Protein AF-A0AA36IC14-F1 (afdb_monomer)

Secondary structure (DSSP, 8-state):
------PPP-------------------TT---HHHHHHHHHHTT---TT--SHHHHHHHHHS-----------------PPPPP-----------------SS-------TTGGGS--GGGTTSHHHHHHHHHT--TTS---HHHHHHHHHHHHHHH-TTSGGGGGGHHHHHHHHHHHHHHHHHHHHHH-

Organism: NCBI:txid2562239

Mean predicted aligned error: 20.58 Å

pLDDT: mean 74.58, std 19.75, range [37.28, 96.62]

Structure (mmCIF, N/CA/C/O backbone):
data_AF-A0AA36IC14-F1
#
_entry.id   AF-A0AA36IC14-F1
#
loop_
_atom_site.group_PDB
_atom_site.id
_atom_site.type_symbol
_atom_site.label_atom_id
_atom_site.label_alt_id
_atom_site.label_comp_id
_atom_site.label_asym_id
_atom_site.label_entity_id
_atom_site.label_seq_id
_atom_site.pdbx_PDB_ins_code
_atom_site.Cartn_x
_atom_site.Cartn_y
_atom_site.Cartn_z
_atom_site.occupancy
_atom_site.B_iso_or_equiv
_atom_site.auth_seq_id
_atom_site.auth_comp_id
_atom_site.auth_asym_id
_atom_site.auth_atom_id
_atom_site.pdbx_PDB_model_num
ATOM 1 N N . GLU A 1 1 ? -2.647 25.866 -66.818 1.00 46.03 1 GLU A N 1
ATOM 2 C CA . GLU A 1 1 ? -1.745 26.148 -67.949 1.00 46.03 1 GLU A CA 1
ATOM 3 C C . GLU A 1 1 ? -0.373 26.502 -67.366 1.00 46.03 1 GLU A C 1
ATOM 5 O O . GLU A 1 1 ? -0.252 27.514 -66.700 1.00 46.03 1 GLU A O 1
ATOM 10 N N . THR A 1 2 ? 0.446 25.488 -67.085 1.00 50.00 2 THR A N 1
ATOM 11 C CA . THR A 1 2 ? 1.612 25.047 -67.884 1.00 50.00 2 THR A CA 1
ATOM 12 C C . THR A 1 2 ? 2.908 25.736 -67.439 1.00 50.00 2 THR A C 1
ATOM 14 O O . THR A 1 2 ? 3.255 26.784 -67.962 1.00 50.00 2 THR A O 1
ATOM 17 N N . ALA A 1 3 ? 3.635 25.114 -66.502 1.00 54.03 3 ALA A N 1
ATOM 18 C CA . ALA A 1 3 ? 5.103 25.159 -66.414 1.00 54.03 3 ALA A CA 1
ATOM 19 C C . ALA A 1 3 ? 5.601 24.151 -65.349 1.00 54.03 3 ALA A C 1
ATOM 21 O O . ALA A 1 3 ? 5.222 24.278 -64.184 1.00 54.03 3 ALA A O 1
ATOM 22 N N . PRO A 1 4 ? 6.427 23.150 -65.708 1.00 66.81 4 PRO A N 1
ATOM 23 C CA . PRO A 1 4 ? 7.057 22.239 -64.752 1.00 66.81 4 PRO A CA 1
ATOM 24 C C . PRO A 1 4 ? 8.451 22.744 -64.332 1.00 66.81 4 PRO A C 1
ATOM 26 O O . PRO A 1 4 ? 9.220 23.169 -65.196 1.00 66.81 4 PRO A O 1
ATOM 29 N N . PRO A 1 5 ? 8.847 22.642 -63.052 1.00 68.25 5 PRO A N 1
ATOM 30 C CA . PRO A 1 5 ? 10.251 22.762 -62.683 1.00 68.25 5 PRO A CA 1
ATOM 31 C C . PRO A 1 5 ? 10.939 21.390 -62.593 1.00 68.25 5 PRO A C 1
ATOM 33 O O . PRO A 1 5 ? 10.642 20.566 -61.734 1.00 68.25 5 PRO A O 1
ATOM 36 N N . SER A 1 6 ? 11.863 21.205 -63.536 1.00 62.62 6 SER A N 1
ATOM 37 C CA . SER A 1 6 ? 13.201 20.610 -63.430 1.00 62.62 6 SER A CA 1
ATOM 38 C C . SER A 1 6 ? 13.479 19.494 -62.418 1.00 62.62 6 SER A C 1
ATOM 40 O O . SER A 1 6 ? 13.522 19.694 -61.207 1.00 62.62 6 SER A O 1
ATOM 42 N N . ALA A 1 7 ? 13.875 18.350 -62.977 1.00 62.75 7 ALA A N 1
ATOM 43 C CA . ALA A 1 7 ? 14.642 17.303 -62.315 1.00 62.75 7 ALA A CA 1
ATOM 44 C C . ALA A 1 7 ? 16.026 17.796 -61.842 1.00 62.75 7 ALA A C 1
ATOM 46 O O . ALA A 1 7 ? 16.677 18.558 -62.561 1.00 62.75 7 ALA A O 1
ATOM 47 N N . PRO A 1 8 ? 16.541 17.281 -60.714 1.00 67.88 8 PRO A N 1
ATOM 48 C CA . PRO A 1 8 ? 17.975 17.186 -60.485 1.00 67.88 8 PRO A CA 1
ATOM 49 C C . PRO A 1 8 ? 18.513 15.771 -60.745 1.00 67.88 8 PRO A C 1
ATOM 51 O O . PRO A 1 8 ? 17.842 14.756 -60.570 1.00 67.88 8 PRO A O 1
ATOM 54 N N . ALA A 1 9 ? 19.752 15.776 -61.227 1.00 57.56 9 ALA A N 1
ATOM 55 C CA . ALA A 1 9 ? 20.489 14.701 -61.859 1.00 57.56 9 ALA A CA 1
ATOM 56 C C . ALA A 1 9 ? 21.036 13.619 -60.903 1.00 57.56 9 ALA A C 1
ATOM 58 O O . ALA A 1 9 ? 21.023 13.741 -59.683 1.00 57.56 9 ALA A O 1
ATOM 59 N N . ALA A 1 10 ? 21.518 12.563 -61.557 1.00 57.12 10 ALA A N 1
ATOM 60 C CA . ALA A 1 10 ? 21.993 11.263 -61.101 1.00 57.12 10 ALA A CA 1
ATOM 61 C C . ALA A 1 10 ? 22.943 11.198 -59.876 1.00 57.12 10 ALA A C 1
ATOM 63 O O . ALA A 1 10 ? 23.691 12.136 -59.599 1.00 57.12 10 ALA A O 1
ATOM 64 N N . PRO A 1 11 ? 22.996 10.023 -59.210 1.00 60.84 11 PRO A N 1
ATOM 65 C CA . PRO A 1 11 ? 23.964 9.703 -58.166 1.00 60.84 11 PRO A CA 1
ATOM 66 C C . PRO A 1 11 ? 25.328 9.322 -58.762 1.00 60.84 11 PRO A C 1
ATOM 68 O O . PRO A 1 11 ? 25.425 8.433 -59.607 1.00 60.84 11 PRO A O 1
ATOM 71 N N . ALA A 1 12 ? 26.397 9.949 -58.274 1.00 54.75 12 ALA A N 1
ATOM 72 C CA . ALA A 1 12 ? 27.770 9.538 -58.543 1.00 54.75 12 ALA A CA 1
ATOM 73 C C . ALA A 1 12 ? 28.359 8.867 -57.293 1.00 54.75 12 ALA A C 1
ATOM 75 O O . ALA A 1 12 ? 28.776 9.534 -56.350 1.00 54.75 12 ALA A O 1
ATOM 76 N N . ALA A 1 13 ? 28.393 7.534 -57.299 1.00 54.16 13 ALA A N 1
ATOM 77 C CA . ALA A 1 13 ? 29.409 6.782 -56.566 1.00 54.16 13 ALA A CA 1
ATOM 78 C C . ALA A 1 13 ? 30.744 6.923 -57.315 1.00 54.16 13 ALA A C 1
ATOM 80 O O . ALA A 1 13 ? 30.740 6.983 -58.549 1.00 54.16 13 ALA A O 1
ATOM 81 N N . PRO A 1 14 ? 31.886 6.946 -56.610 1.00 57.59 14 PRO A N 1
ATOM 82 C CA . PRO A 1 14 ? 32.789 5.812 -56.806 1.00 57.59 14 PRO A CA 1
ATOM 83 C C . PRO A 1 14 ? 33.636 5.401 -55.583 1.00 57.59 14 PRO A C 1
ATOM 85 O O . PRO A 1 14 ? 34.036 6.210 -54.756 1.00 57.59 14 PRO A O 1
ATOM 88 N N . ALA A 1 15 ? 33.989 4.112 -55.617 1.00 44.78 15 ALA A N 1
ATOM 89 C CA . ALA A 1 15 ? 35.265 3.517 -55.207 1.00 44.78 15 ALA A CA 1
ATOM 90 C C . ALA A 1 15 ? 35.607 3.367 -53.706 1.00 44.78 15 ALA A C 1
ATOM 92 O O . ALA A 1 15 ? 36.221 4.222 -53.077 1.00 44.78 15 ALA A O 1
ATOM 93 N N . ALA A 1 16 ? 35.372 2.149 -53.203 1.00 53.34 16 ALA A N 1
ATOM 94 C CA . ALA A 1 16 ? 36.346 1.437 -52.362 1.00 53.34 16 ALA A CA 1
ATOM 95 C C . ALA A 1 16 ? 37.636 1.182 -53.184 1.00 53.34 16 ALA A C 1
ATOM 97 O O . ALA A 1 16 ? 37.511 1.039 -54.406 1.00 53.34 16 ALA A O 1
ATOM 98 N N . PRO A 1 17 ? 38.853 1.102 -52.594 1.00 58.19 17 PRO A N 1
ATOM 99 C CA . PRO A 1 17 ? 39.269 -0.125 -51.886 1.00 58.19 17 PRO A CA 1
ATOM 100 C C . PRO A 1 17 ? 40.338 0.056 -50.774 1.00 58.19 17 PRO A C 1
ATOM 102 O O . PRO A 1 17 ? 41.224 0.892 -50.894 1.00 58.19 17 PRO A O 1
ATOM 105 N N . ALA A 1 18 ? 40.324 -0.799 -49.741 1.00 42.38 18 ALA A N 1
ATOM 106 C CA . ALA A 1 18 ? 41.530 -1.378 -49.112 1.00 42.38 18 ALA A CA 1
ATOM 107 C C . ALA A 1 18 ? 41.154 -2.280 -47.918 1.00 42.38 18 ALA A C 1
ATOM 109 O O . ALA A 1 18 ? 40.758 -1.812 -46.853 1.00 42.38 18 ALA A O 1
ATOM 110 N N . ALA A 1 19 ? 41.312 -3.588 -48.102 1.00 47.62 19 ALA A N 1
ATOM 111 C CA . ALA A 1 19 ? 41.577 -4.546 -47.025 1.00 47.62 19 ALA A CA 1
ATOM 112 C C . ALA A 1 19 ? 43.100 -4.544 -46.717 1.00 47.62 19 ALA A C 1
ATOM 114 O O . ALA A 1 19 ? 43.847 -3.860 -47.416 1.00 47.62 19 ALA A O 1
ATOM 115 N N . PRO A 1 20 ? 43.639 -5.438 -45.870 1.00 58.94 20 PRO A N 1
ATOM 116 C CA . PRO A 1 20 ? 43.321 -5.759 -44.480 1.00 58.94 20 PRO A CA 1
ATOM 117 C C . PRO A 1 20 ? 44.581 -5.588 -43.595 1.00 58.94 20 PRO A C 1
ATOM 119 O O . PRO A 1 20 ? 45.624 -6.172 -43.884 1.00 58.94 20 PRO A O 1
ATOM 122 N N . SER A 1 21 ? 44.489 -4.867 -42.475 1.00 43.78 21 SER A N 1
ATOM 123 C CA . SER A 1 21 ? 45.581 -4.822 -41.488 1.00 43.78 21 SER A CA 1
ATOM 124 C C . SER A 1 21 ? 45.198 -5.582 -40.224 1.00 43.78 21 SER A C 1
ATOM 126 O O . SER A 1 21 ? 44.174 -5.320 -39.597 1.00 43.78 21 SER A O 1
ATOM 128 N N . ALA A 1 22 ? 46.046 -6.555 -39.907 1.00 44.25 22 ALA A N 1
ATOM 129 C CA . ALA A 1 22 ? 45.978 -7.483 -38.793 1.00 44.25 22 ALA A CA 1
ATOM 130 C C . ALA A 1 22 ? 45.802 -6.808 -37.412 1.00 44.25 22 ALA A C 1
ATOM 132 O O . ALA A 1 22 ? 46.211 -5.659 -37.218 1.00 44.25 22 ALA A O 1
ATOM 133 N N . PRO A 1 23 ? 45.234 -7.534 -36.429 1.00 48.88 23 PRO A N 1
ATOM 134 C CA . PRO A 1 23 ? 44.993 -7.028 -35.085 1.00 48.88 23 PRO A CA 1
ATOM 135 C C . PRO A 1 23 ? 46.308 -6.904 -34.308 1.00 48.88 23 PRO A C 1
ATOM 137 O O . PRO A 1 23 ? 46.827 -7.868 -33.752 1.00 48.88 23 PRO A O 1
ATOM 140 N N . GLY A 1 24 ? 46.840 -5.686 -34.250 1.00 43.22 24 GLY A N 1
ATOM 141 C CA . GLY A 1 24 ? 47.834 -5.305 -33.255 1.00 43.22 24 GLY A CA 1
ATOM 142 C C . GLY A 1 24 ? 47.181 -5.261 -31.876 1.00 43.22 24 GLY A C 1
ATOM 143 O O . GLY A 1 24 ? 46.466 -4.315 -31.547 1.00 43.22 24 GLY A O 1
ATOM 144 N N . THR A 1 25 ? 47.410 -6.302 -31.079 1.00 53.50 25 THR A N 1
ATOM 145 C CA . THR A 1 25 ? 47.064 -6.381 -29.659 1.00 53.50 25 THR A CA 1
ATOM 146 C C . THR A 1 25 ? 47.888 -5.359 -28.878 1.00 53.50 25 THR A C 1
ATOM 148 O O . THR A 1 25 ? 48.984 -5.645 -28.406 1.00 53.50 25 THR A O 1
ATOM 151 N N . ALA A 1 26 ? 47.359 -4.146 -28.753 1.00 44.56 26 ALA A N 1
ATOM 152 C CA . ALA A 1 26 ? 47.782 -3.189 -27.741 1.00 44.56 26 ALA A CA 1
ATOM 153 C C . ALA A 1 26 ? 46.776 -3.250 -26.577 1.00 44.56 26 ALA A C 1
ATOM 155 O O . ALA A 1 26 ? 45.571 -3.136 -26.830 1.00 44.56 26 ALA A O 1
ATOM 156 N N . PRO A 1 27 ? 47.217 -3.430 -25.318 1.00 50.62 27 PRO A N 1
ATOM 157 C CA . PRO A 1 27 ? 46.329 -3.421 -24.164 1.00 50.62 27 PRO A CA 1
ATOM 158 C C . PRO A 1 27 ? 45.793 -1.999 -23.969 1.00 50.62 27 PRO A C 1
ATOM 160 O O . PRO A 1 27 ? 46.466 -1.121 -23.428 1.00 50.62 27 PRO A O 1
ATOM 163 N N . LYS A 1 28 ? 44.578 -1.750 -24.464 1.00 50.41 28 LYS A N 1
ATOM 164 C CA . LYS A 1 28 ? 43.840 -0.519 -24.187 1.00 50.41 28 LYS A CA 1
ATOM 165 C C . LYS A 1 28 ? 43.411 -0.551 -22.728 1.00 50.41 28 LYS A C 1
ATOM 167 O O . LYS A 1 28 ? 42.457 -1.228 -22.363 1.00 50.41 28 LYS A O 1
ATOM 172 N N . ALA A 1 29 ? 44.140 0.189 -21.905 1.00 52.44 29 ALA A N 1
ATOM 173 C CA . ALA A 1 29 ? 43.735 0.507 -20.552 1.00 52.44 29 ALA A CA 1
ATOM 174 C C . ALA A 1 29 ? 42.331 1.144 -20.559 1.00 52.44 29 ALA A C 1
ATOM 176 O O . ALA A 1 29 ? 42.125 2.198 -21.159 1.00 52.44 29 ALA A O 1
ATOM 177 N N . GLY A 1 30 ? 41.384 0.514 -19.860 1.00 61.66 30 GLY A N 1
ATOM 178 C CA . GLY A 1 30 ? 40.264 1.227 -19.241 1.00 61.66 30 GLY A CA 1
ATOM 179 C C . GLY A 1 30 ? 38.879 1.113 -19.881 1.00 61.66 30 GLY A C 1
ATOM 180 O O . GLY A 1 30 ? 37.981 1.851 -19.468 1.00 61.66 30 GLY A O 1
ATOM 181 N N . THR A 1 31 ? 38.640 0.200 -20.826 1.00 64.56 31 THR A N 1
ATOM 182 C CA . THR A 1 31 ? 37.274 -0.084 -21.315 1.00 64.56 31 THR A CA 1
ATOM 183 C C . THR A 1 31 ? 36.811 -1.492 -20.979 1.00 64.56 31 THR A C 1
ATOM 185 O O . THR A 1 31 ? 36.198 -2.143 -21.820 1.00 64.56 31 THR A O 1
ATOM 188 N N . ASP A 1 32 ? 37.068 -1.954 -19.755 1.00 72.56 32 ASP A N 1
ATOM 189 C CA . ASP A 1 32 ? 36.418 -3.171 -19.271 1.00 72.56 32 ASP A CA 1
ATOM 190 C C . ASP A 1 32 ? 34.910 -2.930 -19.331 1.00 72.56 32 ASP A C 1
ATOM 192 O O . ASP A 1 32 ? 34.379 -1.969 -18.745 1.00 72.56 32 ASP A O 1
ATOM 196 N N . THR A 1 33 ? 34.241 -3.739 -20.144 1.00 86.94 3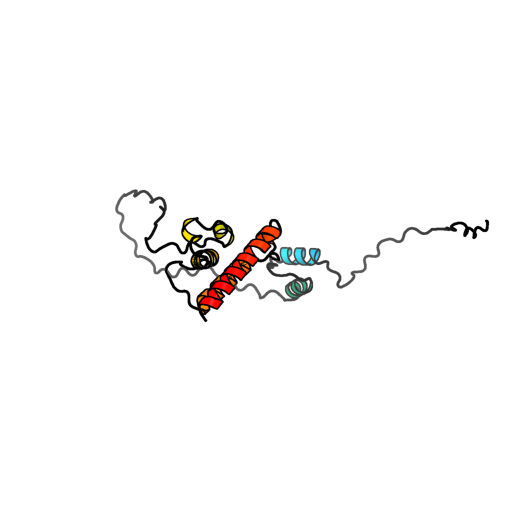3 THR A N 1
ATOM 197 C CA . THR A 1 33 ? 32.791 -3.658 -20.298 1.00 86.94 33 THR A CA 1
ATOM 198 C C . THR A 1 33 ? 32.136 -4.070 -18.981 1.00 86.94 33 THR A C 1
ATOM 200 O O . THR A 1 33 ? 32.683 -4.876 -18.232 1.00 86.94 33 THR A O 1
ATOM 203 N N . THR A 1 34 ? 30.941 -3.561 -18.676 1.00 87.75 34 THR A N 1
ATOM 204 C CA . THR A 1 34 ? 30.216 -3.918 -17.439 1.00 87.75 34 THR A CA 1
ATOM 205 C C . THR A 1 34 ? 30.078 -5.436 -17.265 1.00 87.75 34 THR A C 1
ATOM 207 O O . THR A 1 34 ? 30.152 -5.953 -16.154 1.00 87.75 34 THR A O 1
ATOM 210 N N . ARG A 1 35 ? 29.949 -6.169 -18.380 1.00 88.94 35 ARG A N 1
ATOM 211 C CA . ARG A 1 35 ? 29.910 -7.635 -18.405 1.00 88.94 35 ARG A CA 1
ATOM 212 C C . ARG A 1 35 ? 31.218 -8.266 -17.917 1.00 88.94 35 ARG A C 1
ATOM 214 O O . ARG A 1 35 ? 31.174 -9.212 -17.140 1.00 88.94 35 ARG A O 1
ATOM 221 N N . GLU A 1 36 ? 32.350 -7.742 -18.364 1.00 90.00 36 GLU A N 1
ATOM 222 C CA . GLU A 1 36 ? 33.686 -8.222 -18.001 1.00 90.00 36 GLU A CA 1
ATOM 223 C C . GLU A 1 36 ? 33.997 -7.943 -16.525 1.00 90.00 36 GLU A C 1
ATOM 225 O O . GLU A 1 36 ? 34.518 -8.806 -15.822 1.00 90.00 36 GLU A O 1
ATOM 230 N N . LEU A 1 37 ? 33.552 -6.790 -16.017 1.00 91.88 37 LEU A N 1
ATOM 231 C CA . LEU A 1 37 ? 33.658 -6.438 -14.600 1.00 91.88 37 LEU A CA 1
ATOM 232 C C . LEU A 1 37 ? 32.818 -7.354 -13.697 1.00 91.88 37 LEU A C 1
ATOM 234 O O . LEU A 1 37 ? 33.304 -7.804 -12.663 1.00 91.88 37 LEU A O 1
ATOM 238 N N . LEU A 1 38 ? 31.585 -7.686 -14.096 1.00 90.94 38 LEU A N 1
ATOM 239 C CA . LEU A 1 38 ? 30.747 -8.650 -13.368 1.00 90.94 38 LEU A CA 1
ATOM 240 C C . LEU A 1 38 ? 31.361 -10.055 -13.354 1.00 90.94 38 LEU A C 1
ATOM 242 O O . LEU A 1 38 ? 31.292 -10.759 -12.344 1.00 90.94 38 LEU A O 1
ATOM 246 N N . GLU A 1 39 ? 31.954 -10.474 -14.472 1.00 90.94 39 GLU A N 1
ATOM 247 C CA . GLU A 1 39 ? 32.614 -11.774 -14.585 1.00 90.94 39 GLU A CA 1
ATOM 248 C C . GLU A 1 39 ? 33.862 -11.854 -13.695 1.00 90.94 39 GLU A C 1
ATOM 250 O O . GLU A 1 39 ? 34.083 -12.866 -13.025 1.00 90.94 39 GLU A O 1
ATOM 255 N N . GLU A 1 40 ? 34.615 -10.760 -13.592 1.00 89.81 40 GLU A N 1
ATOM 256 C CA . GLU A 1 40 ? 35.756 -10.648 -12.686 1.00 89.81 40 GLU A CA 1
ATOM 257 C C . GLU A 1 40 ? 35.329 -10.582 -11.204 1.00 89.81 40 GLU A C 1
ATOM 259 O O . GLU A 1 40 ? 35.925 -11.273 -10.376 1.00 89.81 40 GLU A O 1
ATOM 264 N N . CYS A 1 41 ? 34.249 -9.866 -10.851 1.00 90.69 41 CYS A N 1
ATOM 265 C CA . CYS A 1 41 ? 33.658 -9.915 -9.502 1.00 90.69 41 CYS A CA 1
ATOM 266 C C . CYS A 1 41 ? 33.275 -11.346 -9.107 1.00 90.69 41 CYS A C 1
ATOM 268 O O . CYS A 1 41 ? 33.627 -11.813 -8.022 1.00 90.69 41 CYS A O 1
ATOM 270 N N . ARG A 1 42 ? 32.604 -12.074 -10.011 1.00 89.56 42 ARG A N 1
ATOM 271 C CA . ARG A 1 42 ? 32.207 -13.471 -9.785 1.00 89.56 42 ARG A CA 1
ATOM 272 C C . ARG A 1 42 ? 33.422 -14.378 -9.607 1.00 89.56 42 ARG A C 1
ATOM 274 O O . ARG A 1 42 ? 33.412 -15.234 -8.726 1.00 89.56 42 ARG A O 1
ATOM 281 N N . ARG A 1 43 ? 34.476 -14.178 -10.403 1.00 87.12 43 ARG A N 1
ATOM 282 C CA . ARG A 1 43 ? 35.743 -14.917 -10.282 1.00 87.12 43 ARG A CA 1
ATOM 283 C C . ARG A 1 43 ? 36.414 -14.689 -8.924 1.00 87.12 43 ARG A C 1
ATOM 285 O O . ARG A 1 43 ? 37.052 -15.601 -8.407 1.00 87.12 43 ARG A O 1
ATOM 292 N N . ARG A 1 44 ? 36.235 -13.504 -8.333 1.00 85.69 44 ARG A N 1
ATOM 293 C CA . ARG A 1 44 ? 36.756 -13.129 -7.007 1.00 85.69 44 ARG A CA 1
ATOM 294 C C . ARG A 1 44 ? 35.808 -13.446 -5.846 1.00 85.69 44 ARG A C 1
ATOM 296 O O . ARG A 1 44 ? 36.173 -13.212 -4.699 1.00 85.69 44 ARG A O 1
ATOM 303 N N . GLY A 1 45 ? 34.616 -13.979 -6.122 1.00 88.06 45 GLY A N 1
ATOM 304 C CA . GLY A 1 45 ? 33.602 -14.259 -5.101 1.00 88.06 45 GLY A CA 1
ATOM 305 C C . GLY A 1 45 ? 33.024 -13.000 -4.446 1.00 88.06 45 GLY A C 1
ATOM 306 O O . GLY A 1 45 ? 32.532 -13.074 -3.324 1.00 88.06 45 GLY A O 1
ATOM 307 N N . LEU A 1 46 ? 33.111 -11.852 -5.122 1.00 87.38 46 LEU A N 1
ATOM 308 C CA . LEU A 1 46 ? 32.524 -10.603 -4.653 1.00 87.38 46 LEU A CA 1
ATOM 309 C C . LEU A 1 46 ? 31.024 -10.610 -4.945 1.00 87.38 46 LEU A C 1
ATOM 311 O O . LEU A 1 46 ? 30.596 -10.954 -6.050 1.00 87.38 46 LEU A O 1
ATOM 315 N N . ASP A 1 47 ? 30.233 -10.226 -3.947 1.00 88.44 47 ASP A N 1
ATOM 316 C CA . ASP A 1 47 ? 28.799 -10.057 -4.121 1.00 88.44 47 ASP A CA 1
ATOM 317 C C . ASP A 1 47 ? 28.533 -8.759 -4.891 1.00 88.44 47 ASP A C 1
ATOM 319 O O . ASP A 1 47 ? 28.938 -7.676 -4.475 1.00 88.44 47 ASP A O 1
ATOM 323 N N . THR A 1 48 ? 27.866 -8.878 -6.036 1.00 90.50 48 THR A N 1
ATOM 324 C CA . THR A 1 48 ? 27.470 -7.739 -6.873 1.00 90.50 48 THR A CA 1
ATOM 325 C C . THR A 1 48 ? 26.023 -7.316 -6.607 1.00 90.50 48 THR A C 1
ATOM 327 O O . THR A 1 48 ? 25.454 -6.546 -7.382 1.00 90.50 48 THR A O 1
ATOM 330 N N . THR A 1 49 ? 25.385 -7.845 -5.554 1.00 89.56 49 THR A N 1
ATOM 331 C CA . THR A 1 49 ? 24.014 -7.491 -5.165 1.00 89.56 49 THR A CA 1
ATOM 332 C C . THR A 1 49 ? 23.954 -6.014 -4.774 1.00 89.56 49 THR A C 1
ATOM 334 O O . THR A 1 49 ? 24.495 -5.604 -3.753 1.00 89.56 49 THR A O 1
ATOM 337 N N . GLY A 1 50 ? 23.290 -5.205 -5.606 1.00 87.00 50 GLY A N 1
ATOM 338 C CA . GLY A 1 50 ? 23.156 -3.755 -5.412 1.00 87.00 50 GLY A CA 1
ATOM 339 C C . GLY A 1 50 ? 24.165 -2.896 -6.181 1.00 87.00 50 GLY A C 1
ATOM 340 O O . GLY A 1 50 ? 24.107 -1.678 -6.068 1.00 87.00 50 GLY A O 1
ATOM 341 N N . CYS A 1 51 ? 25.055 -3.489 -6.983 1.00 87.19 51 CYS A N 1
ATOM 342 C CA . CYS A 1 51 ? 25.886 -2.733 -7.924 1.00 87.19 51 CYS A CA 1
ATOM 343 C C . CYS A 1 51 ? 25.068 -2.424 -9.178 1.00 87.19 51 CYS A C 1
ATOM 345 O O . CYS A 1 51 ? 24.751 -3.332 -9.953 1.00 87.19 51 CYS A O 1
ATOM 347 N N . HIS A 1 52 ? 24.706 -1.160 -9.368 1.00 85.69 52 HIS A N 1
ATOM 348 C CA . HIS A 1 52 ? 23.891 -0.732 -10.509 1.00 85.69 52 HIS A CA 1
ATOM 349 C C . HIS A 1 52 ? 24.728 -0.094 -11.617 1.00 85.69 52 HIS A C 1
ATOM 351 O O . HIS A 1 52 ? 24.328 -0.138 -12.782 1.00 85.69 52 HIS A O 1
ATOM 357 N N . ASP A 1 53 ? 25.923 0.388 -11.274 1.00 90.38 53 ASP A N 1
ATOM 358 C CA . ASP A 1 53 ? 26.773 1.149 -12.174 1.00 90.38 53 ASP A CA 1
ATOM 359 C C . ASP A 1 53 ? 28.145 0.501 -12.386 1.00 90.38 53 ASP A C 1
ATOM 361 O O . ASP A 1 53 ? 28.677 -0.253 -11.566 1.00 90.38 53 ASP A O 1
ATOM 365 N N . ARG A 1 54 ? 28.753 0.821 -13.532 1.00 89.88 54 ARG A N 1
ATOM 366 C CA . ARG A 1 54 ? 30.101 0.359 -13.901 1.00 89.88 54 ARG A CA 1
ATOM 367 C C . ARG A 1 54 ? 31.148 0.789 -12.869 1.00 89.88 54 ARG A C 1
ATOM 369 O O . ARG A 1 54 ? 32.120 0.075 -12.640 1.00 89.88 54 ARG A O 1
ATOM 376 N N . GLU A 1 55 ? 30.957 1.959 -12.275 1.00 87.62 55 GLU A N 1
ATOM 377 C CA . GLU A 1 55 ? 31.868 2.544 -11.293 1.00 87.62 55 GLU A CA 1
ATOM 378 C C . GLU A 1 55 ? 31.842 1.787 -9.962 1.00 87.62 55 GLU A C 1
ATOM 380 O O . GLU A 1 55 ? 32.911 1.563 -9.401 1.00 87.62 55 GLU A O 1
ATOM 385 N N . ASP A 1 56 ? 30.680 1.293 -9.515 1.00 88.12 56 ASP A N 1
ATOM 386 C CA . ASP A 1 56 ? 30.580 0.438 -8.322 1.00 88.12 56 ASP A CA 1
ATOM 387 C C . ASP A 1 56 ? 31.372 -0.856 -8.502 1.00 88.12 56 ASP A C 1
ATOM 389 O O . ASP A 1 56 ? 32.160 -1.239 -7.638 1.00 88.12 56 ASP A O 1
ATOM 393 N N . LEU A 1 57 ? 31.233 -1.493 -9.669 1.00 90.12 57 LEU A N 1
ATOM 394 C CA . LEU A 1 57 ? 31.985 -2.704 -9.999 1.00 90.12 57 LEU A CA 1
ATOM 395 C C . LEU A 1 57 ? 33.493 -2.433 -10.045 1.00 90.12 57 LEU A C 1
ATOM 397 O O . LEU A 1 57 ? 34.285 -3.222 -9.537 1.00 90.12 57 LEU A O 1
ATOM 401 N N . LEU A 1 58 ? 33.903 -1.296 -10.615 1.00 89.94 58 LEU A N 1
ATOM 402 C CA . LEU A 1 58 ? 35.308 -0.888 -10.624 1.00 89.94 58 LEU A CA 1
ATOM 403 C C . LEU A 1 58 ? 35.832 -0.590 -9.216 1.00 89.94 58 LEU A C 1
ATOM 405 O O . LEU A 1 58 ? 36.983 -0.912 -8.937 1.00 89.94 58 LEU A O 1
ATOM 409 N N . ASN A 1 59 ? 35.026 0.002 -8.336 1.00 87.75 59 ASN A N 1
ATOM 410 C CA . ASN A 1 59 ? 35.413 0.267 -6.950 1.00 87.75 59 ASN A CA 1
ATOM 411 C C . ASN A 1 59 ? 35.588 -1.041 -6.167 1.00 87.75 59 ASN A C 1
ATOM 413 O O . ASN A 1 59 ? 36.621 -1.221 -5.530 1.00 87.75 59 ASN A O 1
ATOM 417 N N . LEU A 1 60 ? 34.678 -2.005 -6.331 1.00 85.81 60 LEU A N 1
ATOM 418 C CA . LEU A 1 60 ? 34.803 -3.359 -5.774 1.00 85.81 60 LEU A CA 1
ATOM 419 C C . LEU A 1 60 ? 36.053 -4.107 -6.256 1.00 85.81 60 LEU A C 1
ATOM 421 O O . LEU A 1 60 ? 36.653 -4.863 -5.495 1.00 85.81 60 LEU A O 1
ATOM 425 N N . LEU A 1 61 ? 36.457 -3.906 -7.514 1.00 86.25 61 LEU A N 1
ATOM 426 C CA . LEU A 1 61 ? 37.681 -4.500 -8.063 1.00 86.25 61 LEU A CA 1
ATOM 427 C C . LEU A 1 61 ? 38.962 -3.791 -7.599 1.00 86.25 61 LEU A C 1
ATOM 429 O O . LEU A 1 61 ? 40.019 -4.429 -7.557 1.00 86.25 61 LEU A O 1
ATOM 433 N N . LYS A 1 62 ? 38.885 -2.482 -7.322 1.00 85.19 62 LYS A N 1
ATOM 434 C CA . LYS A 1 62 ? 40.013 -1.644 -6.884 1.00 85.19 62 LYS A CA 1
ATOM 435 C C . LYS A 1 62 ? 40.281 -1.763 -5.393 1.00 85.19 62 LYS A C 1
ATOM 437 O O . LYS A 1 62 ? 41.443 -1.645 -5.003 1.00 85.19 62 LYS A O 1
ATOM 442 N N . ASP A 1 63 ? 39.250 -1.991 -4.583 1.00 73.44 63 ASP A N 1
ATOM 443 C CA . ASP A 1 63 ? 39.436 -2.207 -3.157 1.00 73.44 63 ASP A CA 1
ATOM 444 C C . ASP A 1 63 ? 40.171 -3.537 -2.930 1.00 73.44 63 ASP A C 1
ATOM 446 O O . ASP A 1 63 ? 39.675 -4.609 -3.299 1.00 73.44 63 ASP A O 1
ATOM 450 N N . PRO A 1 64 ? 41.383 -3.513 -2.344 1.00 58.88 64 PRO A N 1
ATOM 451 C CA . PRO A 1 64 ? 42.057 -4.739 -1.970 1.00 58.88 64 PRO A CA 1
ATOM 452 C C . PRO A 1 64 ? 41.195 -5.405 -0.900 1.00 58.88 64 PRO A C 1
ATOM 454 O O . PRO A 1 64 ? 40.950 -4.797 0.141 1.00 58.88 64 PRO A O 1
ATOM 457 N N . MET A 1 65 ? 40.73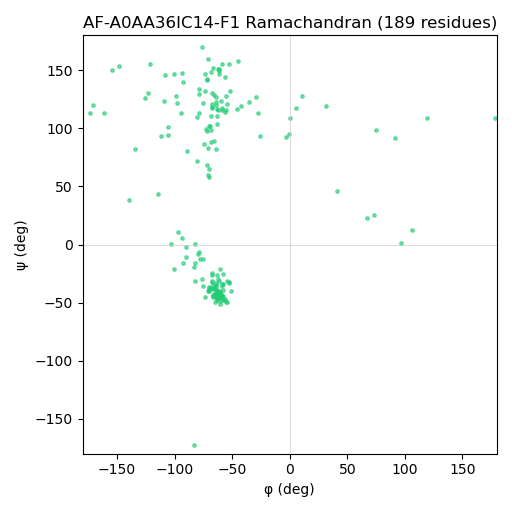0 -6.632 -1.178 1.00 50.62 65 MET A N 1
ATOM 458 C CA . MET A 1 65 ? 39.954 -7.466 -0.252 1.00 50.62 65 MET A CA 1
ATOM 459 C C . MET A 1 65 ? 40.327 -7.154 1.204 1.00 50.62 65 MET A C 1
ATOM 461 O O . MET A 1 65 ? 41.517 -7.262 1.540 1.00 50.62 65 MET A O 1
ATOM 465 N N . PRO A 1 66 ? 39.370 -6.847 2.099 1.00 52.09 66 PRO A N 1
ATOM 466 C CA . PRO A 1 66 ? 39.658 -6.971 3.514 1.00 52.09 66 PRO A CA 1
ATOM 467 C C . PRO A 1 66 ? 40.115 -8.414 3.717 1.00 52.09 66 PRO A C 1
ATOM 469 O O . PRO A 1 66 ? 39.373 -9.357 3.433 1.00 52.09 66 PRO A O 1
ATOM 472 N N . LYS A 1 67 ? 41.392 -8.574 4.091 1.00 48.06 67 LYS A N 1
A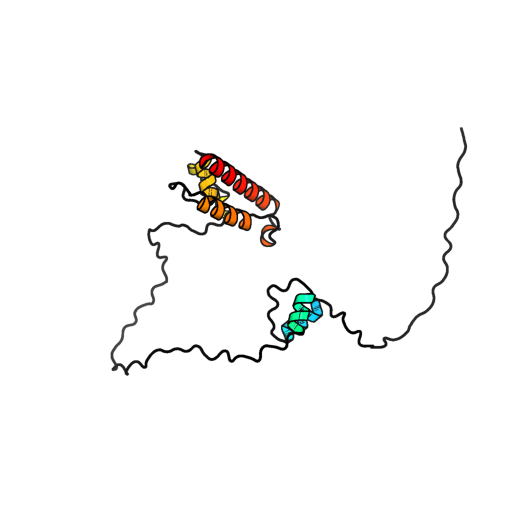TOM 473 C CA . LYS A 1 67 ? 42.010 -9.868 4.386 1.00 48.06 67 LYS A CA 1
ATOM 474 C C . LYS A 1 67 ? 41.005 -10.664 5.189 1.00 48.06 67 LYS A C 1
ATOM 476 O O . LYS A 1 67 ? 40.610 -10.190 6.250 1.00 48.06 67 LYS A O 1
ATOM 481 N N . VAL A 1 68 ? 40.609 -11.806 4.629 1.00 51.44 68 VAL A N 1
ATOM 482 C CA . VAL A 1 68 ? 39.743 -12.830 5.207 1.00 51.44 68 VAL A CA 1
ATOM 483 C C . VAL A 1 68 ? 39.836 -12.771 6.728 1.00 51.44 68 VAL A C 1
ATOM 485 O O . VAL A 1 68 ? 40.751 -13.335 7.328 1.00 51.44 68 VAL A O 1
ATOM 488 N N . GLN A 1 69 ? 38.919 -12.031 7.354 1.00 45.28 69 GLN A N 1
ATOM 489 C CA . GLN A 1 69 ? 38.629 -12.258 8.751 1.00 45.28 69 GLN A CA 1
ATOM 490 C C . GLN A 1 69 ? 37.878 -13.572 8.734 1.00 45.28 69 GLN A C 1
ATOM 492 O O . GLN A 1 69 ? 36.724 -13.645 8.320 1.00 45.28 69 GLN A O 1
ATOM 497 N N . ASP A 1 70 ? 38.655 -14.615 9.015 1.00 50.44 70 ASP A N 1
ATOM 498 C CA . ASP A 1 70 ? 38.266 -15.826 9.711 1.00 50.44 70 ASP A CA 1
ATOM 499 C C . ASP A 1 70 ? 36.811 -15.738 10.188 1.00 50.44 70 ASP A C 1
ATOM 501 O O . ASP A 1 70 ? 36.517 -15.220 11.265 1.00 50.44 70 ASP A O 1
ATOM 505 N N . TRP A 1 71 ? 35.879 -16.231 9.367 1.00 49.94 71 TRP A N 1
ATOM 506 C CA . TRP A 1 71 ? 34.554 -16.616 9.842 1.00 49.94 71 TRP A CA 1
ATOM 507 C C . TRP A 1 71 ? 34.730 -17.893 10.656 1.00 49.94 71 TRP A C 1
ATOM 509 O O . TRP A 1 71 ? 34.328 -18.994 10.269 1.00 49.94 71 TRP A O 1
ATOM 519 N N . GLY A 1 72 ? 35.395 -17.711 11.796 1.00 44.06 72 GLY A N 1
ATOM 520 C CA . GLY A 1 72 ? 35.463 -18.643 12.886 1.00 44.06 72 GLY A CA 1
ATOM 521 C C . GLY A 1 72 ? 34.059 -19.154 13.156 1.00 44.06 72 GLY A C 1
ATOM 522 O O . GLY A 1 72 ? 33.138 -18.402 13.464 1.00 44.06 72 GLY A O 1
ATOM 523 N N . LYS A 1 73 ? 33.928 -20.460 12.942 1.00 47.06 73 LYS A N 1
ATOM 524 C CA . LYS A 1 73 ? 33.079 -21.424 13.641 1.00 47.06 73 LYS A CA 1
ATOM 525 C C . LYS A 1 73 ? 32.049 -20.789 14.5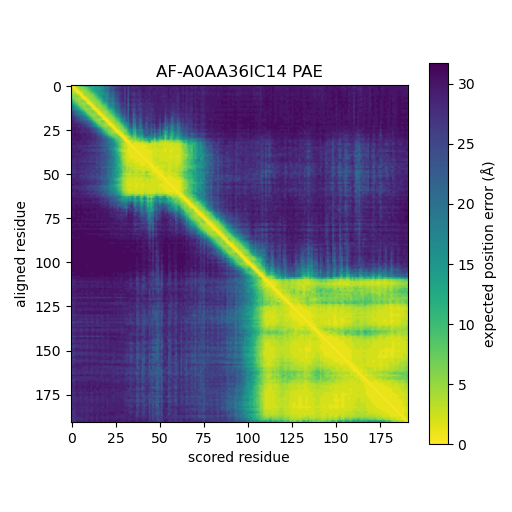95 1.00 47.06 73 LYS A C 1
ATOM 527 O O . LYS A 1 73 ? 32.453 -20.092 15.526 1.00 47.06 73 LYS A O 1
ATOM 532 N N . PRO A 1 74 ? 30.752 -21.131 14.487 1.00 45.81 74 PRO A N 1
ATOM 533 C CA . PRO A 1 74 ? 29.766 -20.700 15.472 1.00 45.81 74 PRO A CA 1
ATOM 534 C C . PRO A 1 74 ? 30.219 -21.137 16.874 1.00 45.81 74 PRO A C 1
ATOM 536 O O . PRO A 1 74 ? 30.333 -22.334 17.154 1.00 45.81 74 PRO A O 1
ATOM 539 N N . GLN A 1 75 ? 30.508 -20.173 17.753 1.00 44.25 75 GLN A N 1
ATOM 540 C CA . GLN A 1 75 ? 30.772 -20.434 19.165 1.00 44.25 75 GLN A CA 1
ATOM 541 C C . GLN A 1 75 ? 29.477 -20.906 19.829 1.00 44.25 75 GLN A C 1
ATOM 543 O O . GLN A 1 75 ? 28.690 -20.139 20.372 1.00 44.25 75 GLN A O 1
ATOM 548 N N . SER A 1 76 ? 29.274 -22.218 19.780 1.00 48.56 76 SER A N 1
ATOM 549 C CA . SER A 1 76 ? 28.393 -22.956 20.671 1.00 48.56 76 SER A CA 1
ATOM 550 C C . SER A 1 76 ? 29.030 -23.003 22.062 1.00 48.56 76 SER A C 1
ATOM 552 O O . SER A 1 76 ? 29.666 -23.988 22.434 1.00 48.56 76 SER A O 1
ATOM 554 N N . THR A 1 77 ? 28.848 -21.955 22.861 1.00 50.38 77 THR A N 1
ATOM 555 C CA . THR A 1 77 ? 29.067 -22.001 24.314 1.00 50.38 77 THR A CA 1
ATOM 556 C C . THR A 1 77 ? 27.850 -22.627 24.991 1.00 50.38 77 THR A C 1
ATOM 558 O O . THR A 1 77 ? 27.061 -21.980 25.674 1.00 50.38 77 THR A O 1
ATOM 561 N N . ARG A 1 78 ? 27.693 -23.942 24.806 1.00 46.81 78 ARG A N 1
ATOM 562 C CA . ARG A 1 78 ? 26.859 -24.765 25.686 1.00 46.81 78 ARG A CA 1
ATOM 563 C C . ARG A 1 78 ? 27.794 -25.443 26.695 1.00 46.81 78 ARG A C 1
ATOM 565 O O . ARG A 1 78 ? 28.714 -26.134 26.257 1.00 46.81 78 ARG A O 1
ATOM 572 N N . PRO A 1 79 ? 27.613 -25.251 28.013 1.00 58.69 79 PRO A N 1
ATOM 573 C CA . PRO A 1 79 ? 28.444 -25.919 29.009 1.00 58.69 79 PRO A CA 1
ATOM 574 C C . PRO A 1 79 ? 28.286 -27.448 28.909 1.00 58.69 79 PRO A C 1
ATOM 576 O O . PRO A 1 79 ? 27.213 -27.930 28.521 1.00 58.69 79 PRO A O 1
ATOM 579 N N . PRO A 1 80 ? 29.335 -28.223 29.242 1.00 54.41 80 PRO A N 1
ATOM 580 C CA . PRO A 1 80 ? 29.306 -29.675 29.146 1.00 54.41 80 PRO A CA 1
ATOM 581 C C . PRO A 1 80 ? 28.241 -30.241 30.087 1.00 54.41 80 PRO A C 1
ATOM 583 O O . PRO A 1 80 ? 28.313 -30.113 31.309 1.00 54.41 80 PRO A O 1
ATOM 586 N N . ARG A 1 81 ? 27.225 -30.867 29.490 1.00 56.47 81 ARG A N 1
ATOM 587 C CA . ARG A 1 81 ? 26.206 -31.632 30.205 1.00 56.47 81 ARG A CA 1
ATOM 588 C C . ARG A 1 81 ? 26.880 -32.878 30.804 1.00 56.47 81 ARG A C 1
ATOM 590 O O . ARG A 1 81 ? 27.571 -33.576 30.060 1.00 56.47 81 ARG A O 1
ATOM 597 N N . PRO A 1 82 ? 26.692 -33.182 32.099 1.00 66.81 82 PRO A N 1
ATOM 598 C CA . PRO A 1 82 ? 27.221 -34.406 32.691 1.00 66.81 82 PRO A CA 1
ATOM 599 C C . PRO A 1 82 ? 26.617 -35.647 32.005 1.00 66.81 82 PRO A C 1
ATOM 601 O O . PRO A 1 82 ? 25.485 -35.582 31.507 1.00 66.81 82 PRO A O 1
ATOM 604 N N . PRO A 1 83 ? 27.350 -36.774 31.957 1.00 59.06 83 PRO A N 1
ATOM 605 C CA . PRO A 1 83 ? 26.875 -37.997 31.322 1.00 59.06 83 PRO A CA 1
ATOM 606 C C . PRO A 1 83 ? 25.639 -38.526 32.058 1.00 59.06 83 PRO A C 1
ATOM 608 O O . PRO A 1 83 ? 25.696 -38.876 33.235 1.00 59.06 83 PRO A O 1
ATOM 611 N N . ALA A 1 84 ? 24.507 -38.564 31.355 1.00 54.94 84 ALA A N 1
ATOM 612 C CA . ALA A 1 84 ? 23.278 -39.156 31.864 1.00 54.94 84 ALA A CA 1
ATOM 613 C C . ALA A 1 84 ? 23.402 -40.694 31.916 1.00 54.94 84 ALA A C 1
ATOM 615 O O . ALA A 1 84 ? 23.972 -41.291 30.995 1.00 54.94 84 ALA A O 1
ATOM 616 N N . PRO A 1 85 ? 22.854 -41.352 32.951 1.00 56.56 85 PRO A N 1
ATOM 617 C CA . PRO A 1 85 ? 22.766 -42.802 33.005 1.00 56.56 85 PRO A CA 1
ATOM 618 C C . PRO A 1 85 ? 21.776 -43.353 31.968 1.00 56.56 85 PRO A C 1
ATOM 620 O O . PRO A 1 85 ? 20.770 -42.733 31.621 1.00 56.56 85 PRO A O 1
ATOM 623 N N . LYS A 1 86 ? 22.096 -44.556 31.488 1.00 68.62 86 LYS A N 1
ATOM 624 C CA . LYS A 1 86 ? 21.311 -45.386 30.568 1.00 68.62 86 LYS A CA 1
ATOM 625 C C . LYS A 1 86 ? 19.932 -45.706 31.161 1.00 68.62 86 LYS A C 1
ATOM 627 O O . LYS A 1 86 ? 19.862 -46.430 32.145 1.00 68.62 86 LYS A O 1
ATOM 632 N N . ALA A 1 87 ? 18.864 -45.230 30.531 1.00 49.19 87 ALA A N 1
ATOM 633 C CA . ALA A 1 87 ? 17.486 -45.722 30.658 1.00 49.19 87 ALA A CA 1
ATOM 634 C C . ALA A 1 87 ? 16.671 -44.947 29.609 1.00 49.19 87 ALA A C 1
ATOM 636 O O . ALA A 1 87 ? 16.705 -43.725 29.585 1.00 49.19 87 ALA A O 1
ATOM 637 N N . PHE A 1 88 ? 16.135 -45.569 28.567 1.00 46.09 88 PHE A N 1
ATOM 638 C CA . PHE A 1 88 ? 14.894 -46.344 28.551 1.00 46.09 88 PHE A CA 1
ATOM 639 C C . PHE A 1 88 ? 13.967 -45.641 27.550 1.00 46.09 88 PHE A C 1
ATOM 641 O O . PHE A 1 88 ? 13.558 -44.502 27.734 1.00 46.09 88 PHE A O 1
ATOM 648 N N . VAL A 1 89 ? 13.778 -46.322 26.426 1.00 57.62 89 VAL A N 1
ATOM 649 C CA . VAL A 1 89 ? 12.640 -46.306 25.502 1.00 57.62 89 VAL A CA 1
ATOM 650 C C . VAL A 1 89 ? 11.535 -45.277 25.794 1.00 57.62 89 VAL A C 1
ATOM 652 O O . VAL A 1 89 ? 10.777 -45.437 26.744 1.00 57.62 89 VAL A O 1
ATOM 655 N N . GLN A 1 90 ? 11.323 -44.337 24.869 1.00 46.94 90 GLN A N 1
ATOM 656 C CA . GLN A 1 90 ? 9.986 -44.122 24.304 1.00 46.94 90 GLN A CA 1
ATOM 657 C C . GLN A 1 90 ? 10.064 -43.352 22.985 1.00 46.94 90 GLN A C 1
ATOM 659 O O . GLN A 1 90 ? 10.430 -42.181 22.927 1.00 46.94 90 GLN A O 1
ATOM 664 N N . ALA A 1 91 ? 9.702 -44.045 21.908 1.00 54.88 91 ALA A N 1
ATOM 665 C CA . ALA A 1 91 ? 9.339 -43.426 20.651 1.00 54.88 91 ALA A CA 1
ATOM 666 C C . ALA A 1 91 ? 8.078 -42.582 20.881 1.00 54.88 91 ALA A C 1
ATOM 668 O O . ALA A 1 91 ? 6.977 -43.121 20.980 1.00 54.88 91 ALA A O 1
ATOM 669 N N . VAL A 1 92 ? 8.234 -41.263 20.963 1.00 49.22 92 VAL A N 1
ATOM 670 C CA . VAL A 1 92 ? 7.110 -40.328 20.889 1.00 49.22 92 VAL A CA 1
ATOM 671 C C . VAL A 1 92 ? 7.248 -39.558 19.585 1.00 49.22 92 VAL A C 1
ATOM 673 O O . VAL A 1 92 ? 8.008 -38.604 19.459 1.00 49.22 92 VAL A O 1
ATOM 676 N N . ARG A 1 93 ? 6.563 -40.113 18.585 1.00 48.31 93 ARG A N 1
ATOM 677 C CA . ARG A 1 93 ? 5.943 -39.471 17.423 1.00 48.31 93 ARG A CA 1
ATOM 678 C C . ARG A 1 93 ? 6.134 -37.944 17.402 1.00 48.31 93 ARG A C 1
ATOM 680 O O . ARG A 1 93 ? 5.521 -37.236 18.197 1.00 48.31 93 ARG A O 1
ATOM 687 N N . ALA A 1 94 ? 6.966 -37.452 16.482 1.00 41.38 94 ALA A N 1
ATOM 688 C CA . ALA A 1 94 ? 7.087 -36.023 16.223 1.00 41.38 94 ALA A CA 1
ATOM 689 C C . ALA A 1 94 ? 5.693 -35.452 15.893 1.00 41.38 94 ALA A C 1
ATOM 691 O O . ALA A 1 94 ? 5.009 -36.012 15.027 1.00 41.38 94 ALA A O 1
ATOM 692 N N . PRO A 1 95 ? 5.241 -34.384 16.568 1.00 47.38 95 PRO A N 1
ATOM 693 C CA . PRO A 1 95 ? 4.052 -33.679 16.147 1.00 47.38 95 PRO A CA 1
ATOM 694 C C . PRO A 1 95 ? 4.367 -33.001 14.817 1.00 47.38 95 PRO A C 1
ATOM 696 O O . PRO A 1 95 ? 5.260 -32.160 14.718 1.00 47.38 95 PRO A O 1
ATOM 699 N N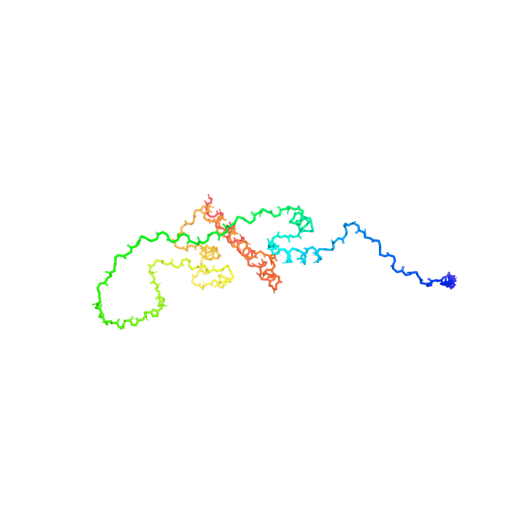 . SER A 1 96 ? 3.617 -33.401 13.792 1.00 49.56 96 SER A N 1
ATOM 700 C CA . SER A 1 96 ? 3.286 -32.564 12.649 1.00 49.56 96 SER A CA 1
ATOM 701 C C . SER A 1 96 ? 3.105 -31.136 13.150 1.00 49.56 96 SER A C 1
ATOM 703 O O . SER A 1 96 ? 2.298 -30.917 14.056 1.00 49.56 96 SER A O 1
ATOM 705 N N . THR A 1 97 ? 3.868 -30.191 12.606 1.00 52.91 97 THR A N 1
ATOM 706 C CA . THR A 1 97 ? 3.715 -28.764 12.886 1.00 52.91 97 THR A CA 1
ATOM 707 C C . THR A 1 97 ? 2.345 -28.331 12.375 1.00 52.91 97 THR A C 1
ATOM 709 O O . THR A 1 97 ? 2.179 -27.880 11.244 1.00 52.91 97 THR A O 1
ATOM 712 N N . GLY A 1 98 ? 1.332 -28.575 13.199 1.00 41.38 98 GLY A N 1
ATOM 713 C CA . GLY A 1 98 ? 0.012 -28.015 13.068 1.00 41.38 98 GLY A CA 1
ATOM 714 C C . GLY A 1 98 ? 0.138 -26.514 13.239 1.00 41.38 98 GLY A C 1
ATOM 715 O O . GLY A 1 98 ? 0.657 -26.036 14.246 1.00 41.38 98 GLY A O 1
ATOM 716 N N . PHE A 1 99 ? -0.310 -25.802 12.212 1.00 47.44 99 PHE A N 1
ATOM 717 C CA . PHE A 1 99 ? -1.260 -24.704 12.340 1.00 47.44 99 PHE A CA 1
ATOM 718 C C . PHE A 1 99 ? -1.690 -24.470 13.800 1.00 47.44 99 PHE A C 1
ATOM 720 O O . PHE A 1 99 ? -2.570 -2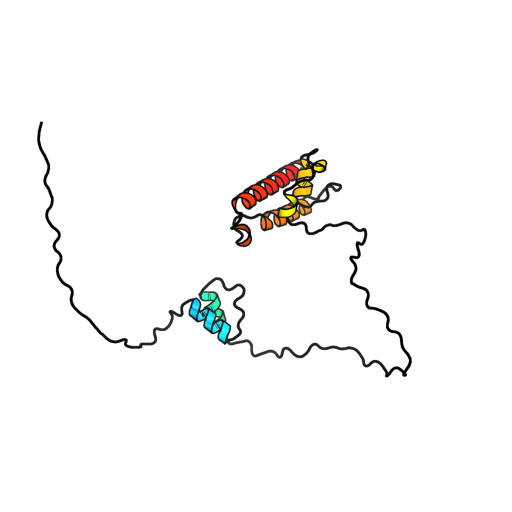5.153 14.323 1.00 47.44 99 PHE A O 1
ATOM 727 N N . GLN A 1 100 ? -1.021 -23.534 14.466 1.00 39.06 100 GLN A N 1
ATOM 728 C CA . GLN A 1 100 ? -1.443 -22.995 15.750 1.00 39.06 100 GLN A CA 1
ATOM 729 C C . GLN A 1 100 ? -1.990 -21.601 15.448 1.00 39.06 100 GLN A C 1
ATOM 731 O O . GLN A 1 100 ? -1.255 -20.635 15.268 1.00 39.06 100 GLN A O 1
ATOM 736 N N . THR A 1 101 ? -3.305 -21.551 15.257 1.00 42.41 101 THR A N 1
ATOM 737 C CA . THR A 1 101 ? -4.104 -20.329 15.267 1.00 42.41 101 THR A CA 1
ATOM 738 C C . THR A 1 101 ? -4.229 -19.883 16.715 1.00 42.41 101 THR A C 1
ATOM 740 O O . THR A 1 101 ? -5.177 -20.255 17.409 1.00 42.41 101 THR A O 1
ATOM 743 N N . ASP A 1 102 ? -3.247 -19.122 17.187 1.00 37.28 102 ASP A N 1
ATOM 744 C CA . ASP A 1 102 ? -3.435 -18.311 18.380 1.00 37.28 102 ASP A CA 1
ATOM 745 C C . ASP A 1 102 ? -4.447 -17.212 18.053 1.00 37.28 102 ASP A C 1
ATOM 747 O O . ASP A 1 102 ? -4.281 -16.421 17.123 1.00 37.28 102 ASP A O 1
ATOM 751 N N . ALA A 1 103 ? -5.535 -17.208 18.816 1.00 46.22 103 ALA A N 1
ATOM 752 C CA . ALA A 1 103 ? -6.659 -16.288 18.740 1.00 46.22 103 ALA A CA 1
ATOM 753 C C . ALA A 1 103 ? -6.281 -14.878 19.242 1.00 46.22 103 ALA A C 1
ATOM 755 O O . ALA A 1 103 ? -6.859 -14.357 20.194 1.00 46.22 103 ALA A O 1
ATOM 756 N N . ASN A 1 104 ? -5.295 -14.265 18.587 1.00 45.84 104 ASN A N 1
ATOM 757 C CA . ASN A 1 104 ? -4.970 -12.847 18.661 1.00 45.84 104 ASN A CA 1
ATOM 758 C C . ASN A 1 104 ? -4.755 -12.352 17.220 1.00 45.84 104 ASN A C 1
ATOM 760 O O . ASN A 1 104 ? -3.648 -12.365 16.687 1.00 45.84 104 ASN A O 1
ATOM 764 N N . SER A 1 105 ? -5.885 -12.059 16.577 1.00 44.78 105 SER A N 1
ATOM 765 C CA . SER A 1 105 ? -6.119 -11.805 15.154 1.00 44.78 105 SER A CA 1
ATOM 766 C C . SER A 1 105 ? -4.952 -11.231 14.345 1.00 44.78 105 SER A C 1
ATOM 768 O O . SER A 1 105 ? -4.600 -10.061 14.461 1.00 44.78 105 SER A O 1
ATOM 770 N N . GLU A 1 106 ? -4.455 -12.045 13.414 1.00 42.50 106 GLU A N 1
ATOM 771 C CA . GLU A 1 106 ? -4.649 -11.812 11.974 1.00 42.50 106 GLU A CA 1
ATOM 772 C C . GLU A 1 106 ? -4.542 -10.364 11.458 1.00 42.50 106 GLU A C 1
ATOM 774 O O . GLU A 1 106 ? -5.244 -9.960 10.534 1.00 42.50 106 GLU A O 1
ATOM 779 N N . ALA A 1 107 ? -3.520 -9.626 11.881 1.00 47.81 107 ALA A N 1
ATOM 780 C CA . ALA A 1 107 ? -2.794 -8.782 10.936 1.00 47.81 107 ALA A CA 1
ATOM 781 C C . ALA A 1 107 ? -1.999 -9.705 9.997 1.00 47.81 107 ALA A C 1
ATOM 783 O O . ALA A 1 107 ? -0.769 -9.664 9.943 1.00 47.81 107 ALA A O 1
ATOM 784 N N . GLN A 1 108 ? -2.706 -10.598 9.293 1.00 52.12 108 GLN A N 1
ATOM 785 C CA . GLN A 1 108 ? -2.131 -11.313 8.173 1.00 52.12 108 GLN A CA 1
ATOM 786 C C . GLN A 1 108 ? -1.536 -10.246 7.267 1.00 52.12 108 GLN A C 1
ATOM 788 O O . GLN A 1 108 ? -2.176 -9.224 6.992 1.00 52.12 108 GLN A O 1
ATOM 793 N N . VAL A 1 109 ? -0.295 -10.459 6.844 1.00 55.62 109 VAL A N 1
ATOM 794 C CA . VAL A 1 109 ? 0.386 -9.623 5.858 1.00 55.62 109 VAL A CA 1
ATOM 795 C C . VAL A 1 109 ? -0.296 -9.872 4.508 1.00 55.62 109 VAL A C 1
ATOM 797 O O . VAL A 1 109 ? 0.264 -10.459 3.593 1.00 55.62 109 VAL A O 1
ATOM 800 N N . THR A 1 110 ? -1.567 -9.493 4.411 1.00 73.88 110 THR A N 1
ATOM 801 C CA . THR A 1 110 ? -2.324 -9.417 3.176 1.00 73.88 110 THR A CA 1
ATOM 802 C C . THR A 1 110 ? -1.693 -8.274 2.406 1.00 73.88 110 THR A C 1
ATOM 804 O O . THR A 1 110 ? -1.710 -7.119 2.830 1.00 73.88 110 THR A O 1
ATOM 807 N N . THR A 1 111 ? -1.009 -8.614 1.323 1.00 85.75 111 THR A N 1
ATOM 808 C CA . THR A 1 111 ? -0.448 -7.602 0.430 1.00 85.75 111 THR A CA 1
ATOM 809 C C . THR A 1 111 ? -1.583 -6.729 -0.102 1.00 85.75 111 THR A C 1
ATOM 811 O O . THR A 1 111 ? -2.740 -7.154 -0.163 1.00 85.75 111 THR A O 1
ATOM 814 N N . VAL A 1 112 ? -1.281 -5.499 -0.507 1.00 89.94 112 VAL A N 1
ATOM 815 C CA . VAL A 1 112 ? -2.311 -4.588 -1.045 1.00 89.94 112 VAL A CA 1
ATOM 816 C C . VAL A 1 112 ? -3.033 -5.162 -2.267 1.00 89.94 112 VAL A C 1
ATOM 818 O O . VAL A 1 112 ? -4.193 -4.832 -2.514 1.00 89.94 112 VAL A O 1
ATOM 821 N N . TRP A 1 113 ? -2.375 -6.068 -2.984 1.00 89.19 113 TRP A N 1
ATOM 822 C CA . TRP A 1 113 ? -2.935 -6.813 -4.106 1.00 89.19 113 TRP A CA 1
ATOM 823 C C . TRP A 1 113 ? -4.102 -7.718 -3.705 1.00 89.19 113 TRP A C 1
ATOM 825 O O . TRP A 1 113 ? -5.125 -7.725 -4.384 1.00 89.19 113 TRP A O 1
ATOM 835 N N . ASP A 1 114 ? -3.993 -8.408 -2.571 1.00 89.06 114 ASP A N 1
ATOM 836 C CA . ASP A 1 114 ? -5.043 -9.290 -2.044 1.00 89.06 114 ASP A CA 1
ATOM 837 C C . ASP A 1 114 ? -6.284 -8.494 -1.597 1.00 89.06 114 ASP A C 1
ATOM 839 O O . ASP A 1 114 ? -7.432 -8.897 -1.771 1.00 89.06 114 ASP A O 1
ATOM 843 N N . ARG A 1 115 ? -6.057 -7.268 -1.115 1.00 87.19 115 ARG A N 1
ATOM 844 C CA . ARG A 1 115 ? -7.100 -6.371 -0.592 1.00 87.19 115 ARG A CA 1
ATOM 845 C C . ARG A 1 115 ? -7.850 -5.596 -1.670 1.00 87.19 115 ARG A C 1
ATOM 847 O O . ARG A 1 115 ? -8.744 -4.809 -1.354 1.00 87.19 115 ARG A O 1
ATOM 854 N N . GLN A 1 116 ? -7.509 -5.794 -2.943 1.00 85.00 116 GLN A N 1
ATOM 855 C CA . GLN A 1 116 ? -8.175 -5.107 -4.045 1.00 85.00 116 GLN A CA 1
ATOM 856 C C . GLN A 1 116 ? -9.661 -5.492 -4.142 1.00 85.00 116 GLN A C 1
ATOM 858 O O . GLN A 1 116 ? -10.497 -4.654 -4.501 1.00 85.00 116 GLN A O 1
ATOM 863 N N . SER A 1 117 ? -10.011 -6.734 -3.790 1.00 84.19 117 SER A N 1
ATOM 864 C CA . SER A 1 117 ? -11.395 -7.202 -3.715 1.00 84.19 117 SER A CA 1
ATOM 865 C C . SER A 1 117 ? -11.983 -6.955 -2.328 1.00 84.19 117 SER A C 1
ATOM 867 O O . SER A 1 117 ? -12.086 -7.859 -1.504 1.00 84.19 117 SER A O 1
ATOM 869 N N . VAL A 1 118 ? -12.409 -5.717 -2.079 1.00 81.25 118 VAL A N 1
ATOM 870 C CA . VAL A 1 118 ? -13.049 -5.334 -0.813 1.00 81.25 118 VAL A CA 1
ATOM 871 C C . VAL A 1 118 ? -14.318 -6.176 -0.604 1.00 81.25 118 VAL A C 1
ATOM 873 O O . VAL A 1 118 ? -15.200 -6.145 -1.483 1.00 81.25 118 VAL A O 1
ATOM 876 N N . PRO A 1 119 ? -14.444 -6.904 0.524 1.00 83.69 119 PRO A N 1
ATOM 877 C CA . PRO A 1 119 ? -15.640 -7.674 0.837 1.00 83.69 119 PRO A CA 1
ATOM 878 C C . PRO A 1 119 ? -16.899 -6.794 0.826 1.00 83.69 119 PRO A C 1
ATOM 880 O O . PRO A 1 119 ? -16.838 -5.636 1.252 1.00 83.69 119 PRO A O 1
ATOM 883 N N . PRO A 1 120 ? -18.059 -7.310 0.377 1.00 81.44 120 PRO A N 1
ATOM 884 C CA . PRO A 1 120 ? -19.294 -6.526 0.283 1.00 81.44 120 PRO A CA 1
ATOM 885 C C . PRO A 1 120 ? -19.704 -5.858 1.602 1.00 81.44 120 PRO A C 1
ATOM 887 O O . PRO A 1 120 ? -20.244 -4.755 1.586 1.00 81.44 120 PRO A O 1
ATOM 890 N N . SER A 1 121 ? -19.388 -6.485 2.738 1.00 84.50 121 SER A N 1
ATOM 891 C CA . SER A 1 121 ? -19.639 -5.961 4.085 1.00 84.50 121 SER A CA 1
ATOM 892 C C . SER A 1 121 ? -18.962 -4.612 4.352 1.00 84.50 121 SER A C 1
ATOM 894 O O . SER A 1 121 ? -19.533 -3.770 5.039 1.00 84.50 121 SER A O 1
ATOM 896 N N . TYR A 1 122 ? -17.782 -4.366 3.780 1.00 81.88 122 TYR A N 1
ATOM 897 C CA . TYR A 1 122 ? -17.024 -3.129 3.995 1.00 81.88 122 TYR A CA 1
ATOM 898 C C . TYR A 1 122 ? -17.353 -2.027 2.983 1.00 81.88 122 TYR A C 1
ATOM 900 O O . TYR A 1 122 ? -16.993 -0.872 3.201 1.00 81.88 122 TYR A O 1
ATOM 908 N N . ARG A 1 123 ? -18.091 -2.347 1.911 1.00 83.12 123 ARG A N 1
ATOM 909 C CA . ARG A 1 123 ? -18.509 -1.374 0.883 1.00 83.12 123 ARG A CA 1
ATOM 910 C C . ARG A 1 123 ? -19.646 -0.458 1.335 1.00 83.12 123 ARG A C 1
ATOM 912 O O . ARG A 1 123 ? -19.928 0.534 0.671 1.00 83.12 123 ARG A O 1
ATOM 919 N N . VAL A 1 124 ? -20.302 -0.777 2.453 1.00 85.56 124 VAL A N 1
ATOM 920 C CA . VAL A 1 124 ? -21.433 0.004 2.980 1.00 85.56 124 VAL A CA 1
ATOM 921 C C . VAL A 1 124 ? -20.993 1.415 3.378 1.00 85.56 124 VAL A C 1
ATOM 923 O O . VAL A 1 124 ? -21.718 2.380 3.146 1.00 85.56 124 VAL A O 1
ATOM 926 N N . HIS A 1 125 ? -19.777 1.560 3.912 1.00 89.81 125 HIS A N 1
ATOM 927 C CA . HIS A 1 125 ? -19.210 2.866 4.230 1.00 89.81 125 HIS A CA 1
ATOM 928 C C . HIS A 1 125 ? -17.848 3.042 3.567 1.00 89.81 125 HIS A C 1
ATOM 930 O O . HIS A 1 125 ? -16.914 2.289 3.836 1.00 89.81 125 HIS A O 1
ATOM 936 N N . LYS A 1 126 ? -17.700 4.131 2.803 1.00 90.81 126 LYS A N 1
ATOM 937 C CA . LYS A 1 126 ? -16.441 4.502 2.130 1.00 90.81 126 LYS A CA 1
ATOM 938 C C . LYS A 1 126 ? -15.238 4.556 3.079 1.00 90.81 126 LYS A C 1
ATOM 940 O O . LYS A 1 126 ? -14.119 4.247 2.692 1.00 90.81 126 LYS A O 1
ATOM 945 N N . ARG A 1 127 ? -15.471 4.928 4.343 1.00 91.81 127 ARG A N 1
ATOM 946 C CA . ARG A 1 127 ? -14.443 4.937 5.389 1.00 91.81 127 ARG A CA 1
ATOM 947 C C . ARG A 1 127 ? -13.909 3.533 5.689 1.00 91.81 127 ARG A C 1
ATOM 949 O O . ARG A 1 127 ? -12.703 3.370 5.826 1.00 91.81 127 ARG A O 1
ATOM 956 N N . TYR A 1 128 ? -14.789 2.543 5.814 1.00 92.69 128 TYR A N 1
ATOM 957 C CA . TYR A 1 128 ? -14.395 1.169 6.124 1.00 92.69 128 TYR A CA 1
ATOM 958 C C . TYR A 1 128 ? -13.672 0.518 4.950 1.00 92.69 128 TYR A C 1
ATOM 960 O O . TYR A 1 128 ? -12.653 -0.134 5.155 1.00 92.69 128 TYR A O 1
ATOM 968 N N . GLU A 1 129 ? -14.135 0.782 3.728 1.00 91.56 129 GLU A N 1
ATOM 969 C CA . GLU A 1 129 ? -13.414 0.423 2.508 1.00 91.56 129 GLU A CA 1
ATOM 970 C C . GLU A 1 129 ? -11.988 0.995 2.509 1.00 91.56 129 GLU A C 1
ATOM 972 O O . GLU A 1 129 ? -11.030 0.249 2.321 1.00 91.56 129 GLU A O 1
ATOM 977 N N . ALA A 1 130 ? -11.830 2.291 2.796 1.00 93.75 130 ALA A N 1
ATOM 978 C CA . ALA A 1 130 ? -10.521 2.941 2.840 1.00 93.75 130 ALA A CA 1
ATOM 979 C C . ALA A 1 130 ? -9.587 2.347 3.914 1.00 93.75 130 ALA A C 1
ATOM 981 O O . ALA A 1 130 ? -8.398 2.151 3.656 1.00 93.75 130 ALA A O 1
ATOM 982 N N . LEU A 1 131 ? -10.116 2.035 5.105 1.00 93.25 131 LEU A N 1
ATOM 983 C CA . LEU A 1 131 ? -9.353 1.392 6.183 1.00 93.25 131 LEU A CA 1
ATOM 984 C C . LEU A 1 131 ? -8.883 -0.004 5.771 1.00 93.25 131 LEU A C 1
ATOM 986 O O . LEU A 1 131 ? -7.699 -0.310 5.902 1.00 93.25 131 LEU A O 1
ATOM 990 N N . TYR A 1 132 ? -9.784 -0.806 5.200 1.00 92.94 132 TYR A N 1
ATOM 991 C CA . TYR A 1 132 ? -9.470 -2.149 4.723 1.00 92.94 132 TYR A CA 1
ATOM 992 C C . TYR A 1 132 ? -8.384 -2.125 3.641 1.00 92.94 132 TYR A C 1
ATOM 994 O O . TYR A 1 132 ? -7.421 -2.884 3.713 1.00 92.94 132 TYR A O 1
ATOM 1002 N N . LEU A 1 133 ? -8.479 -1.202 2.680 1.00 92.50 133 LEU A N 1
ATOM 1003 C CA . LEU A 1 133 ? -7.535 -1.084 1.563 1.00 92.50 133 LEU A CA 1
ATOM 1004 C C . LEU A 1 133 ? -6.113 -0.723 2.036 1.00 92.50 133 LEU A C 1
ATOM 1006 O O . LEU A 1 133 ? -5.127 -1.228 1.500 1.00 92.50 133 LEU A O 1
ATOM 1010 N N . LEU A 1 134 ? -6.000 0.085 3.096 1.00 93.31 134 LEU A N 1
ATOM 1011 C CA . LEU A 1 134 ? -4.728 0.406 3.756 1.00 93.31 134 LEU A CA 1
ATOM 1012 C C . LEU A 1 134 ? -4.232 -0.696 4.711 1.00 93.31 134 LEU A C 1
ATOM 1014 O O . LEU A 1 134 ? -3.104 -0.612 5.198 1.00 93.31 134 LEU A O 1
ATOM 1018 N N . GLY A 1 135 ? -5.036 -1.727 4.982 1.00 92.62 135 GLY A N 1
ATOM 1019 C CA . GLY A 1 135 ? -4.715 -2.763 5.969 1.00 92.62 135 GLY A CA 1
ATOM 1020 C C . GLY A 1 135 ? -4.834 -2.320 7.409 1.00 92.62 135 GLY A C 1
ATOM 1021 O O . GLY A 1 135 ? -4.121 -2.835 8.267 1.00 92.62 135 GLY A O 1
ATOM 1022 N N . LEU A 1 136 ? -5.658 -1.313 7.656 1.00 92.19 136 LEU A N 1
ATOM 1023 C CA . LEU A 1 136 ? -5.946 -0.832 8.990 1.00 92.19 136 LEU A CA 1
ATOM 1024 C C . LEU A 1 136 ? -7.199 -1.529 9.506 1.00 92.19 136 LEU A C 1
ATOM 1026 O O . LEU A 1 136 ? -8.115 -1.844 8.744 1.00 92.19 136 LEU A O 1
ATOM 1030 N N . ASP A 1 137 ? -7.235 -1.754 10.816 1.00 90.38 137 ASP A N 1
ATOM 1031 C CA . ASP A 1 137 ? -8.405 -2.341 11.449 1.00 90.38 137 ASP A CA 1
ATOM 1032 C C . ASP A 1 137 ? -9.604 -1.401 11.301 1.00 90.38 137 ASP A C 1
ATOM 1034 O O . ASP A 1 137 ? -9.564 -0.218 11.642 1.00 90.38 137 ASP A O 1
ATOM 1038 N N . VAL A 1 138 ? -10.680 -1.971 10.781 1.00 89.19 138 VAL A N 1
ATOM 1039 C CA . VAL A 1 138 ? -11.953 -1.317 10.505 1.00 89.19 138 VAL A CA 1
ATOM 1040 C C . VAL A 1 138 ? -12.648 -0.901 11.809 1.00 89.19 138 VAL A C 1
ATOM 1042 O O . VAL A 1 138 ? -13.406 0.069 11.833 1.00 89.19 138 VAL A O 1
ATOM 1045 N N . SER A 1 139 ? -12.355 -1.611 12.902 1.00 87.50 139 SER A N 1
ATOM 1046 C CA . SER A 1 139 ? -12.943 -1.398 14.228 1.00 87.50 139 SER A CA 1
ATOM 1047 C C . SER A 1 139 ? -12.244 -0.290 15.022 1.00 87.50 139 SER A C 1
ATOM 1049 O O . SER A 1 139 ? -12.820 0.252 15.966 1.00 87.50 139 SER A O 1
ATOM 1051 N N . ARG A 1 140 ? -11.007 0.068 14.651 1.00 86.88 140 ARG A N 1
ATOM 1052 C CA . ARG A 1 140 ? -10.164 1.021 15.384 1.00 86.88 140 ARG A CA 1
ATOM 1053 C C . ARG A 1 140 ? -10.032 2.341 14.629 1.00 86.88 140 ARG A C 1
ATOM 1055 O O . ARG A 1 140 ? -9.963 2.386 13.405 1.00 86.88 140 ARG A O 1
ATOM 1062 N N . LEU A 1 141 ? -9.946 3.445 15.370 1.00 86.81 141 LEU A N 1
ATOM 1063 C CA . LEU A 1 141 ? -9.580 4.741 14.800 1.00 86.81 141 LEU A CA 1
ATOM 1064 C C . LEU A 1 141 ? -8.051 4.793 14.611 1.00 86.81 141 LEU A C 1
ATOM 1066 O O . LEU A 1 141 ? -7.336 4.779 15.618 1.00 86.81 141 LEU A O 1
ATOM 1070 N N . PRO A 1 142 ? -7.523 4.839 13.374 1.00 91.19 142 PRO A N 1
ATOM 1071 C CA . PRO A 1 142 ? -6.085 4.947 13.177 1.00 91.19 142 PRO A CA 1
ATOM 1072 C C . PRO A 1 142 ? -5.595 6.345 13.550 1.00 91.19 142 PRO A C 1
ATOM 1074 O O . PRO A 1 142 ? -6.238 7.355 13.257 1.00 91.19 142 PRO A O 1
ATOM 1077 N N . SER A 1 143 ? -4.416 6.408 14.160 1.00 93.75 143 SER A N 1
ATOM 1078 C CA . SER A 1 143 ? -3.698 7.666 14.355 1.00 93.75 143 SER A CA 1
ATOM 1079 C C . SER A 1 143 ? -3.143 8.205 13.028 1.00 93.75 143 SER A C 1
ATOM 1081 O O . SER A 1 143 ? -2.933 7.468 12.061 1.00 93.75 143 SER A O 1
ATOM 1083 N N . SER A 1 144 ? -2.843 9.505 12.968 1.00 93.06 144 SER A N 1
ATOM 1084 C CA . SER A 1 144 ? -2.277 10.138 11.764 1.00 93.06 144 SER A CA 1
ATOM 1085 C C . SER A 1 144 ? -0.890 9.595 11.381 1.00 93.06 144 SER A C 1
ATOM 1087 O O . SER A 1 144 ? -0.493 9.645 10.213 1.00 93.06 144 SER A O 1
ATOM 1089 N N . SER A 1 145 ? -0.118 9.077 12.341 1.00 94.19 145 SER A N 1
ATOM 1090 C CA . SER A 1 145 ? 1.149 8.385 12.079 1.00 94.19 145 SER A CA 1
ATOM 1091 C C . SER A 1 145 ? 0.916 6.995 11.484 1.00 94.19 145 SER A C 1
ATOM 1093 O O . SER A 1 145 ? 1.542 6.666 10.475 1.00 94.19 145 SER A O 1
ATOM 1095 N N . GLU A 1 146 ? -0.018 6.215 12.039 1.00 93.88 146 GLU A N 1
ATOM 1096 C CA . GLU A 1 146 ? -0.403 4.898 11.512 1.00 93.88 146 GLU A CA 1
ATOM 1097 C C . GLU A 1 146 ? -0.930 5.014 10.081 1.00 93.88 146 GLU A C 1
ATOM 1099 O O . GLU A 1 146 ? -0.444 4.297 9.206 1.00 93.88 146 GLU A O 1
ATOM 1104 N N . LEU A 1 147 ? -1.818 5.979 9.817 1.00 94.75 147 LEU A N 1
ATOM 1105 C CA . LEU A 1 147 ? -2.374 6.245 8.489 1.00 94.75 147 LEU A CA 1
ATOM 1106 C C . LEU A 1 147 ? -1.272 6.494 7.445 1.00 94.75 147 LEU A C 1
ATOM 1108 O O . LEU A 1 147 ? -1.248 5.862 6.390 1.00 94.75 147 LEU A O 1
ATOM 1112 N N . ARG A 1 148 ? -0.315 7.379 7.758 1.00 95.12 148 ARG A N 1
ATOM 1113 C CA . ARG A 1 148 ? 0.826 7.679 6.875 1.00 95.12 148 ARG A CA 1
ATOM 1114 C C . ARG A 1 148 ? 1.730 6.467 6.675 1.00 95.12 148 ARG A C 1
ATOM 1116 O O . ARG A 1 148 ? 2.214 6.243 5.567 1.00 95.12 148 ARG A O 1
ATOM 1123 N N . SER A 1 149 ? 1.961 5.686 7.730 1.00 95.50 149 SER A N 1
ATOM 1124 C CA . SER A 1 149 ? 2.785 4.478 7.649 1.00 95.50 149 SER A CA 1
ATOM 1125 C C . SER A 1 149 ? 2.140 3.407 6.763 1.00 95.50 149 SER A C 1
ATOM 1127 O O . SER A 1 149 ? 2.824 2.813 5.931 1.00 95.50 149 SER A O 1
ATOM 1129 N N . ALA A 1 150 ? 0.826 3.212 6.895 1.00 94.94 150 ALA A N 1
ATOM 1130 C CA . ALA A 1 150 ? 0.051 2.259 6.118 1.00 94.94 150 ALA A CA 1
ATOM 1131 C C . ALA A 1 150 ? -0.004 2.679 4.648 1.00 94.94 150 ALA A C 1
ATOM 1133 O O . ALA A 1 150 ? 0.309 1.875 3.774 1.00 94.94 150 ALA A O 1
ATOM 1134 N N . TYR A 1 151 ? -0.265 3.964 4.382 1.00 96.62 151 TYR A N 1
ATOM 1135 C CA . TYR A 1 151 ? -0.206 4.520 3.032 1.00 96.62 151 TYR A CA 1
ATOM 1136 C C . TYR A 1 151 ? 1.167 4.324 2.395 1.00 96.62 151 TYR A C 1
ATOM 1138 O O . TYR A 1 151 ? 1.251 3.832 1.277 1.00 96.62 151 TYR A O 1
ATOM 1146 N N . ARG A 1 152 ? 2.258 4.635 3.108 1.00 96.06 152 ARG A N 1
ATOM 1147 C CA . ARG A 1 152 ? 3.616 4.458 2.575 1.00 96.06 152 ARG A CA 1
ATOM 1148 C C . ARG A 1 152 ? 3.887 3.005 2.184 1.00 96.06 152 ARG A C 1
ATOM 1150 O O . ARG A 1 152 ? 4.434 2.770 1.110 1.00 96.06 152 ARG A O 1
ATOM 1157 N N . LYS A 1 153 ? 3.504 2.043 3.030 1.00 94.75 153 LYS A N 1
ATOM 1158 C CA . LYS A 1 153 ? 3.640 0.606 2.732 1.00 94.75 153 LYS A CA 1
ATOM 1159 C C . LYS A 1 153 ? 2.831 0.230 1.490 1.00 94.75 153 LYS A C 1
ATOM 1161 O O . LYS A 1 153 ? 3.385 -0.309 0.537 1.00 94.75 153 LYS A O 1
ATOM 1166 N N . ALA A 1 154 ? 1.559 0.616 1.463 1.00 94.38 154 ALA A N 1
ATOM 1167 C CA . ALA A 1 154 ? 0.649 0.299 0.374 1.00 94.38 154 ALA A CA 1
ATOM 1168 C C . ALA A 1 154 ? 1.064 0.912 -0.974 1.00 94.38 154 ALA A C 1
ATOM 1170 O O . ALA A 1 154 ? 1.025 0.255 -2.017 1.00 94.38 154 ALA A O 1
ATOM 1171 N N . ALA A 1 155 ? 1.517 2.162 -0.943 1.00 95.06 155 ALA A N 1
ATOM 1172 C CA . ALA A 1 155 ? 2.042 2.889 -2.088 1.00 95.06 155 ALA A CA 1
ATOM 1173 C C . ALA A 1 155 ? 3.314 2.232 -2.639 1.00 95.06 155 ALA A C 1
ATOM 1175 O O . ALA A 1 155 ? 3.461 2.114 -3.851 1.00 95.06 155 ALA A O 1
ATOM 1176 N N . MET A 1 156 ? 4.221 1.769 -1.769 1.00 93.56 156 MET A N 1
ATOM 1177 C CA . MET A 1 156 ? 5.433 1.066 -2.200 1.00 93.56 156 MET A CA 1
ATOM 1178 C C . MET A 1 156 ? 5.117 -0.272 -2.873 1.00 93.56 156 MET A C 1
ATOM 1180 O O . MET A 1 156 ? 5.788 -0.629 -3.834 1.00 93.56 156 MET A O 1
ATOM 1184 N N . GLU A 1 157 ? 4.113 -1.008 -2.396 1.00 91.62 157 GLU A N 1
ATOM 1185 C CA . GLU A 1 157 ? 3.717 -2.299 -2.975 1.00 91.62 157 GLU A CA 1
ATOM 1186 C C . GLU A 1 157 ? 3.036 -2.154 -4.344 1.00 91.62 157 GLU A C 1
ATOM 1188 O O . GLU A 1 157 ? 3.316 -2.930 -5.260 1.00 91.62 157 GLU A O 1
ATOM 1193 N N . SER A 1 158 ? 2.185 -1.136 -4.497 1.00 93.56 158 SER A N 1
ATOM 1194 C CA . SER A 1 158 ? 1.382 -0.884 -5.704 1.00 93.56 158 SER A CA 1
ATOM 1195 C C . SER A 1 158 ? 2.029 0.081 -6.711 1.00 93.56 158 SER A C 1
ATOM 1197 O O . SER A 1 158 ? 1.405 0.440 -7.706 1.00 93.56 158 SER A O 1
ATOM 1199 N N . HIS A 1 159 ? 3.277 0.511 -6.497 1.00 92.75 159 HIS A N 1
ATOM 1200 C CA . HIS A 1 159 ? 3.920 1.506 -7.360 1.00 92.75 159 HIS A CA 1
ATOM 1201 C C . HIS A 1 159 ? 4.152 0.972 -8.791 1.00 92.75 159 HIS A C 1
ATOM 1203 O O . HIS A 1 159 ? 4.773 -0.085 -8.936 1.00 92.75 159 HIS A O 1
ATOM 1209 N N . PRO A 1 160 ? 3.732 1.681 -9.857 1.00 92.62 160 PRO A N 1
ATOM 1210 C CA . PRO A 1 160 ? 3.846 1.179 -11.234 1.00 92.62 160 PRO A CA 1
ATOM 1211 C C . PRO A 1 160 ? 5.297 1.066 -11.738 1.00 92.62 160 PRO A C 1
ATOM 1213 O O . PRO A 1 160 ? 5.574 0.248 -12.607 1.00 92.62 160 PRO A O 1
ATOM 1216 N N . ASP A 1 161 ? 6.220 1.842 -11.163 1.00 92.75 161 ASP A N 1
ATOM 1217 C CA . ASP A 1 161 ? 7.658 1.843 -11.509 1.00 92.75 161 ASP A CA 1
ATOM 1218 C C . ASP A 1 161 ? 8.451 0.672 -10.897 1.00 92.75 161 ASP A C 1
ATOM 1220 O O . ASP A 1 161 ? 9.637 0.489 -11.152 1.00 92.75 161 ASP A O 1
ATOM 1224 N N . ARG A 1 162 ? 7.828 -0.134 -10.028 1.00 89.94 162 ARG A N 1
ATOM 1225 C CA . ARG A 1 162 ? 8.512 -1.308 -9.486 1.00 89.94 162 ARG A CA 1
ATOM 1226 C C . ARG A 1 162 ? 8.601 -2.396 -10.549 1.00 89.94 162 ARG A C 1
ATOM 1228 O O . ARG A 1 162 ? 7.577 -2.803 -11.087 1.00 89.94 162 ARG A O 1
ATOM 1235 N N . GLN A 1 163 ? 9.792 -2.975 -10.716 1.00 88.81 163 GLN A N 1
ATOM 1236 C CA . GLN A 1 163 ? 10.041 -4.077 -11.659 1.00 88.81 163 GLN A CA 1
ATOM 1237 C C . GLN A 1 163 ? 9.048 -5.244 -11.508 1.00 88.81 163 GLN A C 1
ATOM 1239 O O . GLN A 1 163 ? 8.548 -5.761 -12.502 1.00 88.81 163 GLN A O 1
ATOM 1244 N N . GLN A 1 164 ? 8.690 -5.608 -10.271 1.00 89.00 164 GLN A N 1
ATOM 1245 C CA . GLN A 1 164 ? 7.691 -6.648 -9.968 1.00 89.00 164 GLN A CA 1
ATOM 1246 C C . GLN A 1 164 ? 6.278 -6.353 -10.514 1.00 89.00 164 GLN A C 1
ATOM 1248 O O . GLN A 1 164 ? 5.497 -7.277 -10.708 1.00 89.00 164 GLN A O 1
ATOM 1253 N N . ASN A 1 165 ? 5.963 -5.087 -10.797 1.00 91.06 165 ASN A N 1
ATOM 1254 C CA . ASN A 1 165 ? 4.656 -4.632 -11.267 1.00 91.06 165 ASN A CA 1
ATOM 1255 C C . ASN A 1 165 ? 4.642 -4.344 -12.781 1.00 91.06 165 ASN A C 1
ATOM 1257 O O . ASN A 1 165 ? 3.605 -3.961 -13.317 1.00 91.06 165 ASN A O 1
ATOM 1261 N N . HIS A 1 166 ? 5.759 -4.535 -13.500 1.00 88.50 166 HIS A N 1
ATOM 1262 C CA . HIS A 1 166 ? 5.851 -4.229 -14.937 1.00 88.50 166 HIS A CA 1
ATOM 1263 C C . HIS A 1 166 ? 4.887 -5.058 -15.800 1.00 88.50 166 HIS A C 1
ATOM 1265 O O . HIS A 1 166 ? 4.397 -4.577 -16.817 1.00 88.50 166 HIS A O 1
ATOM 1271 N N . ASN A 1 167 ? 4.558 -6.276 -15.367 1.00 92.62 167 ASN A N 1
ATOM 1272 C CA . ASN A 1 167 ? 3.614 -7.143 -16.076 1.00 92.62 167 ASN A CA 1
ATOM 1273 C C . ASN A 1 167 ? 2.143 -6.751 -15.836 1.00 92.62 167 ASN A C 1
ATOM 1275 O O . ASN A 1 167 ? 1.258 -7.251 -16.524 1.00 92.62 167 ASN A O 1
ATOM 1279 N N . CYS A 1 168 ? 1.872 -5.877 -14.863 1.00 90.94 168 CYS A N 1
ATOM 1280 C CA . CYS A 1 168 ? 0.532 -5.456 -14.454 1.00 90.94 168 CYS A CA 1
ATOM 1281 C C . CYS A 1 168 ? 0.470 -3.947 -14.142 1.00 90.94 168 CYS A C 1
ATOM 1283 O O . CYS A 1 168 ? -0.219 -3.523 -13.211 1.00 90.94 168 CYS A O 1
ATOM 1285 N N . GLN A 1 169 ? 1.183 -3.116 -14.916 1.00 92.50 169 GLN A N 1
ATOM 1286 C CA . GLN A 1 169 ? 1.323 -1.676 -14.640 1.00 92.50 169 GLN A CA 1
ATOM 1287 C C . GLN A 1 169 ? -0.014 -0.935 -14.574 1.00 92.50 169 GLN A C 1
ATOM 1289 O O . GLN A 1 169 ? -0.193 -0.072 -13.713 1.00 92.50 169 GLN A O 1
ATOM 1294 N N . ASP A 1 170 ? -0.962 -1.272 -15.450 1.00 93.81 170 ASP A N 1
ATOM 1295 C CA . ASP A 1 170 ? -2.285 -0.645 -15.456 1.00 93.81 170 ASP A CA 1
ATOM 1296 C C . ASP A 1 170 ? -3.050 -0.914 -14.159 1.00 93.81 170 ASP A C 1
ATOM 1298 O O . ASP A 1 170 ? -3.658 -0.007 -13.585 1.00 93.81 170 ASP A O 1
ATOM 1302 N N . ASP A 1 171 ? -2.994 -2.147 -13.660 1.00 92.88 171 ASP A N 1
ATOM 1303 C CA . ASP A 1 171 ? -3.669 -2.522 -12.422 1.00 92.88 171 ASP A CA 1
ATOM 1304 C C . ASP A 1 171 ? -2.933 -1.986 -11.195 1.00 92.88 171 ASP A C 1
ATOM 1306 O O . ASP A 1 171 ? -3.589 -1.508 -10.268 1.00 92.88 171 ASP A O 1
ATOM 1310 N N . ALA A 1 172 ? -1.597 -1.939 -11.233 1.00 93.00 172 ALA A N 1
ATOM 1311 C CA . ALA A 1 172 ? -0.778 -1.255 -10.234 1.00 93.00 172 ALA A CA 1
ATOM 1312 C C . ALA A 1 172 ? -1.176 0.221 -10.123 1.00 93.00 172 ALA A C 1
ATOM 1314 O O . ALA A 1 172 ? -1.459 0.713 -9.035 1.00 93.00 172 ALA A O 1
ATOM 1315 N N . LYS A 1 173 ? -1.301 0.920 -11.258 1.00 94.88 173 LYS A N 1
ATOM 1316 C CA . LYS A 1 173 ? -1.706 2.329 -11.311 1.00 94.88 173 LYS A CA 1
ATOM 1317 C C . LYS A 1 173 ? -3.112 2.543 -10.753 1.00 94.88 173 LYS A C 1
ATOM 1319 O O . LYS A 1 173 ? -3.316 3.461 -9.958 1.00 94.88 173 LYS A O 1
ATOM 1324 N N . LYS A 1 174 ? -4.080 1.699 -11.130 1.00 94.88 174 LYS A N 1
ATOM 1325 C CA . LYS A 1 174 ? -5.447 1.755 -10.576 1.00 94.88 174 LYS A CA 1
ATOM 1326 C C . LYS A 1 174 ? -5.441 1.528 -9.066 1.00 94.88 174 LYS A C 1
ATOM 1328 O O . LYS A 1 174 ? -6.130 2.237 -8.339 1.00 94.88 174 LYS A O 1
ATOM 1333 N N . LEU A 1 175 ? -4.683 0.539 -8.596 1.00 94.06 175 LEU A N 1
ATOM 1334 C CA . LEU A 1 175 ? -4.593 0.194 -7.181 1.00 94.06 175 LEU A CA 1
ATOM 1335 C C . LEU A 1 175 ? -3.915 1.305 -6.378 1.00 94.06 175 LEU A C 1
ATOM 1337 O O . LEU A 1 175 ? -4.441 1.716 -5.349 1.00 94.06 175 LEU A O 1
ATOM 1341 N N . PHE A 1 176 ? -2.822 1.861 -6.894 1.00 95.38 176 PHE A N 1
ATOM 1342 C CA . PHE A 1 176 ? -2.131 3.007 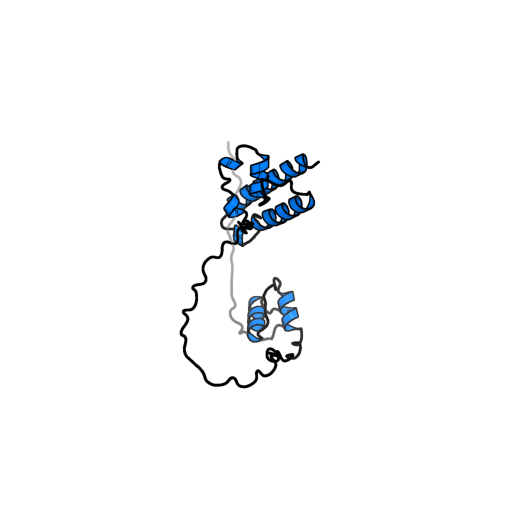-6.316 1.00 95.38 176 PHE A CA 1
ATOM 1343 C C . PHE A 1 176 ? -3.058 4.220 -6.190 1.00 95.38 176 PHE A C 1
ATOM 1345 O O . PHE A 1 176 ? -3.107 4.861 -5.140 1.00 95.38 176 PHE A O 1
ATOM 1352 N N . GLN A 1 177 ? -3.848 4.505 -7.231 1.00 96.38 177 GLN A N 1
ATOM 1353 C CA . GLN A 1 177 ? -4.832 5.585 -7.185 1.00 96.38 177 GLN A CA 1
ATOM 1354 C C . GLN A 1 177 ? -5.887 5.336 -6.099 1.00 96.38 177 GLN A C 1
ATOM 1356 O O . GLN A 1 177 ? -6.149 6.230 -5.301 1.00 96.38 177 GLN A O 1
ATOM 1361 N N . LYS A 1 178 ? -6.419 4.111 -5.988 1.00 95.00 178 LYS A N 1
ATOM 1362 C CA . LYS A 1 178 ? -7.358 3.745 -4.913 1.00 95.00 178 LYS A CA 1
ATOM 1363 C C . LYS A 1 178 ? -6.749 3.908 -3.518 1.00 95.00 178 LYS A C 1
ATOM 1365 O O . LYS A 1 178 ? -7.412 4.423 -2.624 1.00 95.00 178 LYS A O 1
ATOM 1370 N N . VAL A 1 179 ? -5.496 3.488 -3.330 1.00 95.81 179 VAL A N 1
ATOM 1371 C CA . VAL A 1 179 ? -4.749 3.650 -2.068 1.00 95.81 179 VAL A CA 1
ATOM 1372 C C . VAL A 1 179 ? -4.603 5.130 -1.709 1.00 95.81 179 VAL A C 1
ATOM 1374 O O . VAL A 1 179 ? -4.784 5.504 -0.549 1.00 95.81 179 VAL A O 1
ATOM 1377 N N . LYS A 1 180 ? -4.304 5.977 -2.697 1.00 96.38 180 LYS A N 1
ATOM 1378 C CA . LYS A 1 180 ? -4.204 7.427 -2.517 1.00 96.38 180 LYS A CA 1
ATOM 1379 C C . LYS A 1 180 ? -5.551 8.046 -2.140 1.00 96.38 180 LYS A C 1
ATOM 1381 O O . LYS A 1 180 ? -5.622 8.751 -1.139 1.00 96.38 180 LYS A O 1
ATOM 1386 N N . ASP A 1 181 ? -6.611 7.732 -2.878 1.00 96.62 181 ASP A N 1
ATOM 1387 C CA . ASP A 1 181 ? -7.956 8.255 -2.611 1.00 96.62 181 ASP A CA 1
ATOM 1388 C C . ASP A 1 181 ? -8.449 7.841 -1.211 1.00 96.62 181 ASP A C 1
ATOM 1390 O O . ASP A 1 181 ? -9.026 8.648 -0.478 1.00 96.62 181 ASP A O 1
ATOM 1394 N N . ALA A 1 182 ? -8.171 6.597 -0.804 1.00 95.44 182 ALA A N 1
ATOM 1395 C CA . ALA A 1 182 ? -8.461 6.089 0.536 1.00 95.44 182 ALA A CA 1
ATOM 1396 C C . ALA A 1 182 ? -7.718 6.873 1.630 1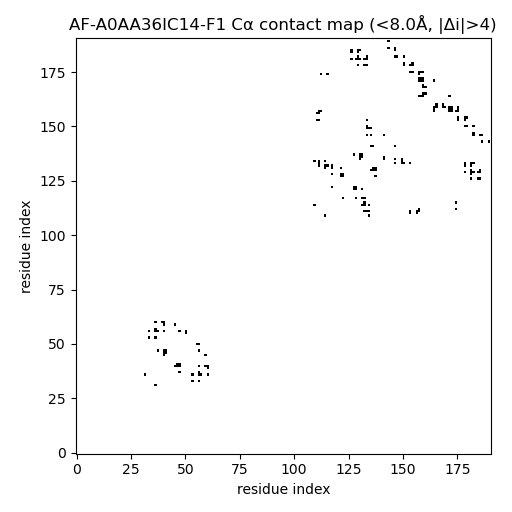.00 95.44 182 ALA A C 1
ATOM 1398 O O . ALA A 1 182 ? -8.315 7.245 2.645 1.00 95.44 182 ALA A O 1
ATOM 1399 N N . PHE A 1 183 ? -6.426 7.149 1.425 1.00 96.50 183 PHE A N 1
ATOM 1400 C CA . PHE A 1 183 ? -5.633 7.959 2.346 1.00 96.50 183 PHE A CA 1
ATOM 1401 C C . PHE A 1 183 ? -6.167 9.390 2.449 1.00 96.50 183 PHE A C 1
ATOM 1403 O O . PHE A 1 183 ? -6.360 9.876 3.562 1.00 96.50 183 PHE A O 1
ATOM 1410 N N . ASP A 1 184 ? -6.446 10.043 1.319 1.00 96.44 184 ASP A N 1
ATOM 1411 C CA . ASP A 1 184 ? -6.944 11.421 1.282 1.00 96.44 184 ASP A CA 1
ATOM 1412 C C . ASP A 1 184 ? -8.299 11.545 2.001 1.00 96.44 184 ASP A C 1
ATOM 1414 O O . ASP A 1 184 ? -8.491 12.462 2.804 1.00 96.44 184 ASP A O 1
ATOM 1418 N N . LEU A 1 185 ? -9.204 10.576 1.804 1.00 95.06 185 LEU A N 1
ATOM 1419 C CA . LEU A 1 185 ? -10.496 10.510 2.495 1.00 95.06 185 LEU A CA 1
ATOM 1420 C C . LEU A 1 185 ? -10.326 10.396 4.014 1.00 95.06 185 LEU A C 1
ATOM 1422 O O . LEU A 1 185 ? -10.955 11.137 4.771 1.00 95.06 185 LEU A O 1
ATOM 1426 N N . LEU A 1 186 ? -9.478 9.475 4.477 1.00 93.69 186 LEU A N 1
ATOM 1427 C CA . LEU A 1 186 ? -9.256 9.265 5.908 1.00 93.69 186 LEU A CA 1
ATOM 1428 C C . LEU A 1 186 ? -8.504 10.432 6.551 1.00 93.69 186 LEU A C 1
ATOM 1430 O O . LEU A 1 186 ? -8.821 10.822 7.670 1.00 93.69 186 LEU A O 1
ATOM 1434 N N . ASN A 1 187 ? -7.549 11.025 5.842 1.00 94.31 187 ASN A N 1
ATOM 1435 C CA . ASN A 1 187 ? -6.803 12.185 6.311 1.00 94.31 187 ASN A CA 1
ATOM 1436 C C . ASN A 1 187 ? -7.702 13.428 6.435 1.00 94.31 187 ASN A C 1
ATOM 1438 O O . ASN A 1 187 ? -7.526 14.216 7.362 1.00 94.31 187 ASN A O 1
ATOM 1442 N N . ALA A 1 188 ? -8.688 13.589 5.545 1.00 92.19 188 ALA A N 1
ATOM 1443 C CA . ALA A 1 188 ? -9.707 14.633 5.660 1.00 92.19 188 ALA A CA 1
ATOM 1444 C C . ALA A 1 188 ? -10.653 14.413 6.852 1.00 92.19 188 ALA A C 1
ATOM 1446 O O . ALA A 1 188 ? -11.112 15.385 7.436 1.00 92.19 188 ALA A O 1
ATOM 1447 N N . ALA A 1 189 ? -10.920 13.159 7.230 1.00 87.50 189 ALA A N 1
ATOM 1448 C CA . ALA A 1 189 ? -11.798 12.814 8.352 1.00 87.50 189 ALA A CA 1
ATOM 1449 C C . ALA A 1 189 ? -11.120 12.869 9.737 1.00 87.50 189 ALA A C 1
ATOM 1451 O O . ALA A 1 189 ? -11.811 12.822 10.752 1.00 87.50 189 ALA A O 1
ATOM 1452 N N . VAL A 1 190 ? -9.784 1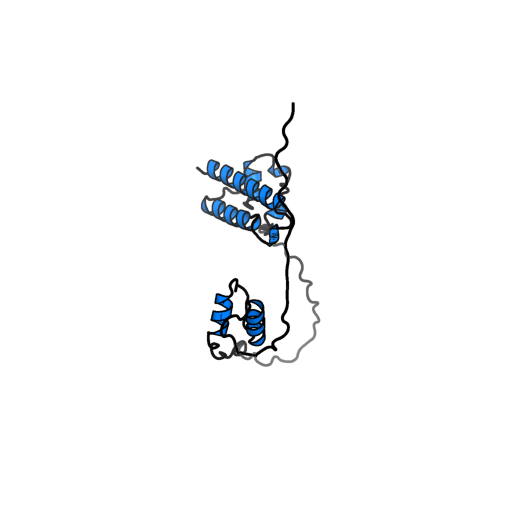2.888 9.786 1.00 84.94 190 VAL A N 1
ATOM 1453 C CA . VAL A 1 190 ? -8.986 12.971 11.028 1.00 84.94 190 VAL A CA 1
ATOM 1454 C C . VAL A 1 190 ? -8.640 14.424 11.395 1.00 84.94 190 VAL A C 1
ATOM 1456 O O . VAL A 1 190 ? -8.238 14.680 12.529 1.00 84.94 190 VAL A O 1
ATOM 1459 N N . LYS A 1 191 ? -8.783 15.359 10.450 1.00 72.19 191 LYS A N 1
ATOM 1460 C CA . LYS A 1 191 ? -8.659 16.805 10.682 1.00 72.19 191 LYS A CA 1
ATOM 1461 C C . LYS A 1 191 ? -9.926 17.379 11.300 1.00 72.19 191 LYS A C 1
ATOM 1463 O O . LYS A 1 191 ? -9.760 18.298 12.127 1.00 72.19 191 LYS A O 1
#

InterPro domains:
  IPR001623 DnaJ domain [PF00226] (136-188)
  IPR001623 DnaJ domain [PR00625] (133-151)
  IPR001623 DnaJ domain [PR00625] (151-166)
  IPR001623 DnaJ domain [PR00625] (171-191)
  IPR001623 DnaJ domain [PS50076] (129-191)
  IPR001623 DnaJ domain [SM00271] (128-191)
  IPR001623 DnaJ domain [cd06257] (136-186)
  IPR036869 Chaperone J-domain superfamily [G3DSA:1.10.287.110] (103-191)
  IPR036869 Chaperone J-domain superfamily [SSF46565] (131-187)

Sequence (191 aa):
ETAPPSAPAAPAAPAAPAAPSAPGTAPKAGTDTTRELLEECRRRGLDTTGCHDREDLLNLLKDPMPKVQDWGKPQSTRPPRPPAPKAFVQAVRAPSTGFQTDANSEAQVTTVWDRQSVPPSYRVHKRYEALYLLGLDVSRLPSSSELRSAYRKAAMESHPDRQQNHNCQDDAKKLFQKVKDAFDLLNAAVK

Foldseek 3Di:
DDDDDDDDDDDDDDDDDDDDDDDDDDPPPDCCDLVNLVVVCVVVVHDCVPVPDSVSSVVVVPDDPPPDPPPPDDPPPDPDDPDDDDDDDDDDDDDDPDDDPDPPDDLPPCQLVNLPPPPPVQVVDLLSNLCSSLSHDSPDQDDPVRLVVSLVRNLVRLPLPDPVCVVPSVVSVVSNVSNVVSSVVSVVVND

Solvent-accessible surface area (backbone atoms only — not comparable to full-atom values): 12804 Å² total; per-residue (Å²): 140,89,85,85,86,77,88,81,82,84,90,81,83,83,80,86,88,84,86,85,83,78,88,78,89,66,90,73,85,85,72,77,46,62,69,55,44,53,52,51,32,55,75,69,70,48,84,64,86,86,57,87,47,63,63,50,46,51,49,62,70,65,52,76,72,78,74,80,74,75,82,69,70,86,83,77,87,66,79,88,74,77,88,75,80,92,78,79,91,76,93,73,78,78,77,75,88,66,87,76,83,67,96,68,78,80,80,62,88,68,50,56,75,69,41,68,71,68,55,76,84,38,64,78,40,71,66,39,37,28,28,46,51,46,70,41,62,69,89,53,87,76,49,77,65,54,51,53,53,30,44,52,54,41,45,65,74,25,35,44,87,39,78,93,29,60,92,43,33,71,58,21,44,53,47,31,50,52,50,48,54,28,48,54,55,52,56,63,73,73,107

Radius of gyration: 33.54 Å; Cα contacts (8 Å, |Δi|>4): 113; chains: 1; bounding box: 69×72×101 Å